Protein AF-0000000084332861 (afdb_homodimer)

Organism: NCBI:txid1302689

InterPro domains:
  IPR009078 Ferritin-like superfamily [SSF47240] (17-154)
  IPR010287 Protein of unknown function DUF892, YciF-like [PF05974] (20-152)
  IPR012347 Ferritin-like [G3DSA:1.20.1260.10] (15-164)

Structure (mmCIF, N/CA/C/O backbone):
data_AF-0000000084332861-model_v1
#
loop_
_entity.id
_entity.type
_entity.pdbx_description
1 polymer 'Uncharacterized protein'
#
loop_
_atom_site.group_PDB
_atom_site.id
_atom_site.type_symbol
_atom_site.label_atom_id
_atom_site.label_alt_id
_atom_site.label_comp_id
_atom_site.label_asym_id
_atom_site.label_entity_id
_atom_site.label_seq_id
_atom_site.pdbx_PDB_ins_code
_atom_site.Cartn_x
_atom_site.Cartn_y
_atom_site.Cartn_z
_atom_site.occupancy
_atom_site.B_iso_or_equiv
_atom_site.auth_seq_id
_atom_site.auth_comp_id
_atom_site.auth_asym_id
_atom_site.auth_atom_id
_atom_site.pdbx_PDB_model_num
ATOM 1 N N . MET A 1 1 ? -7.473 24.641 -13.891 1 29.06 1 MET A N 1
ATOM 2 C CA . MET A 1 1 ? -7.875 24.406 -12.508 1 29.06 1 MET A CA 1
ATOM 3 C C . MET A 1 1 ? -7.207 23.156 -11.953 1 29.06 1 MET A C 1
ATOM 5 O O . MET A 1 1 ? -7.344 22.062 -12.523 1 29.06 1 MET A O 1
ATOM 9 N N . LYS A 1 2 ? -6.043 23.312 -11.43 1 40.47 2 LYS A N 1
ATOM 10 C CA . LYS A 1 2 ? -5.176 22.25 -10.938 1 40.47 2 LYS A CA 1
ATOM 11 C C . LYS A 1 2 ? -5.949 21.281 -10.055 1 40.47 2 LYS A C 1
ATOM 13 O O . LYS A 1 2 ? -6.664 21.688 -9.133 1 40.47 2 LYS A O 1
ATOM 18 N N . ASN A 1 3 ? -6.359 20.234 -10.422 1 38.69 3 ASN A N 1
ATOM 19 C CA . ASN A 1 3 ? -7.133 19.203 -9.719 1 38.69 3 ASN A CA 1
ATOM 20 C C . ASN A 1 3 ? -6.629 19.016 -8.289 1 38.69 3 ASN A C 1
ATOM 22 O O . ASN A 1 3 ? -5.594 18.375 -8.078 1 38.69 3 ASN A O 1
ATOM 26 N N . LYS A 1 4 ? -6.82 20.016 -7.57 1 50.19 4 LYS A N 1
ATOM 27 C CA . LYS A 1 4 ? -6.453 20.016 -6.156 1 50.19 4 LYS A CA 1
ATOM 28 C C . LYS A 1 4 ? -6.953 18.75 -5.465 1 50.19 4 LYS A C 1
ATOM 30 O O . LYS A 1 4 ? -8.125 18.391 -5.582 1 50.19 4 LYS A O 1
ATOM 35 N N . LEU A 1 5 ? -6.039 17.906 -5.059 1 59.53 5 LEU A N 1
ATOM 36 C CA . LEU A 1 5 ? -6.379 16.719 -4.285 1 59.53 5 LEU A CA 1
ATOM 37 C C . LEU A 1 5 ? -7.27 17.094 -3.1 1 59.53 5 LEU A C 1
ATOM 39 O O . LEU A 1 5 ? -7.074 18.125 -2.467 1 59.53 5 LEU A O 1
ATOM 43 N N . TYR A 1 6 ? -8.492 16.531 -3.1 1 56.88 6 TYR A N 1
ATOM 44 C CA . TYR A 1 6 ? -9.391 16.75 -1.979 1 56.88 6 TYR A CA 1
ATOM 45 C C . TYR A 1 6 ? -8.641 16.734 -0.655 1 56.88 6 TYR A C 1
ATOM 47 O O . TYR A 1 6 ? -9 17.453 0.283 1 56.88 6 TYR A O 1
ATOM 55 N N . TYR A 1 7 ? -7.543 16.016 -0.725 1 67.62 7 TYR A N 1
ATOM 56 C CA . TYR A 1 7 ? -6.738 15.961 0.49 1 67.62 7 TYR A CA 1
ATOM 57 C C . TYR A 1 7 ? -6.195 17.344 0.843 1 67.62 7 TYR A C 1
ATOM 59 O O . TYR A 1 7 ? -6.031 17.672 2.02 1 67.62 7 TYR A O 1
ATOM 67 N N . ASP A 1 8 ? -6.145 18.125 -0.198 1 68 8 ASP A N 1
ATOM 68 C CA . ASP A 1 8 ? -5.699 19.5 -0.002 1 68 8 ASP A CA 1
ATOM 69 C C . ASP A 1 8 ? -6.691 20.281 0.859 1 68 8 ASP A C 1
ATOM 71 O O . ASP A 1 8 ? -6.293 20.984 1.783 1 68 8 ASP A O 1
ATOM 75 N N . LYS A 1 9 ? -7.898 20 0.583 1 71.38 9 LYS A N 1
ATOM 76 C CA . LYS A 1 9 ? -8.93 20.734 1.309 1 71.38 9 LYS A CA 1
ATOM 77 C C . LYS A 1 9 ? -8.93 20.359 2.789 1 71.38 9 LYS A C 1
ATOM 79 O O . LYS A 1 9 ? -9.164 21.219 3.646 1 71.38 9 LYS A O 1
ATOM 84 N N . THR A 1 10 ? -8.656 19.109 3.09 1 76.25 10 THR A N 1
ATOM 85 C CA . THR A 1 10 ? -8.672 18.656 4.477 1 76.25 10 THR A CA 1
ATOM 86 C C . THR A 1 10 ? -7.461 19.188 5.234 1 76.25 10 THR A C 1
ATOM 88 O O . THR A 1 10 ? -7.594 19.672 6.359 1 76.25 10 THR A O 1
ATOM 91 N N . ILE A 1 11 ? -6.328 19.078 4.551 1 75.5 11 ILE A N 1
ATOM 92 C CA . ILE A 1 11 ? -5.109 19.547 5.203 1 75.5 11 ILE A CA 1
ATOM 93 C C . ILE A 1 11 ? -5.195 21.047 5.445 1 75.5 11 ILE A C 1
ATOM 95 O O . ILE A 1 11 ? -4.73 21.547 6.477 1 75.5 11 ILE A O 1
ATOM 99 N N . ASN A 1 12 ? -5.902 21.719 4.566 1 74.94 12 ASN A N 1
ATOM 100 C CA . ASN A 1 12 ? -6.035 23.172 4.688 1 74.94 12 ASN A CA 1
ATOM 101 C C . ASN A 1 12 ? -6.891 23.547 5.891 1 74.94 12 ASN A C 1
ATOM 103 O O . ASN A 1 12 ? -6.824 24.688 6.367 1 74.94 12 ASN A O 1
ATOM 107 N N . LYS A 1 13 ? -7.582 22.641 6.367 1 79 13 LYS A N 1
ATOM 108 C CA . LYS A 1 13 ? -8.453 22.906 7.512 1 79 13 LYS A CA 1
ATOM 109 C C . LYS A 1 13 ? -7.676 22.812 8.82 1 79 13 LYS A C 1
ATOM 111 O O . LYS A 1 13 ? -8.172 23.219 9.875 1 79 13 LYS A O 1
ATOM 116 N N . LEU A 1 14 ? -6.477 22.359 8.773 1 83.31 14 LEU A N 1
ATOM 117 C CA . LEU A 1 14 ? -5.668 22.203 9.977 1 83.31 14 LEU A CA 1
ATOM 118 C C . LEU A 1 14 ? -4.812 23.438 10.234 1 83.31 14 LEU A C 1
ATOM 120 O O . LEU A 1 14 ? -4.359 24.094 9.289 1 83.31 14 LEU A O 1
ATOM 124 N N . VAL A 1 15 ? -4.586 23.656 11.531 1 83.56 15 VAL A N 1
ATOM 125 C CA . VAL A 1 15 ? -3.615 24.703 11.867 1 83.56 15 VAL A CA 1
ATOM 126 C C . VAL A 1 15 ? -2.205 24.203 11.547 1 83.56 15 VAL A C 1
ATOM 128 O O . VAL A 1 15 ? -1.942 23 11.57 1 83.56 15 VAL A O 1
ATOM 131 N N . PRO A 1 16 ? -1.305 25.062 11.312 1 86.06 16 PRO A N 1
ATOM 132 C CA . PRO A 1 16 ? 0.046 24.703 10.883 1 86.06 16 PRO A CA 1
ATOM 133 C C . PRO A 1 16 ? 0.742 23.75 11.852 1 86.06 16 PRO A C 1
ATOM 135 O O . PRO A 1 16 ? 1.468 22.844 11.43 1 86.06 16 PRO A O 1
ATOM 138 N N . GLU A 1 17 ? 0.46 23.922 13.141 1 90.81 17 GLU A N 1
ATOM 139 C CA . GLU A 1 17 ? 1.1 23.062 14.133 1 90.81 17 GLU A CA 1
ATOM 140 C C . GLU A 1 17 ? 0.631 21.625 14 1 90.81 17 GLU A C 1
ATOM 142 O O . GLU A 1 17 ? 1.42 20.688 14.172 1 90.81 17 GLU A O 1
ATOM 147 N N . LYS A 1 18 ? -0.579 21.438 13.719 1 91.62 18 LYS A N 1
ATOM 148 C CA . LYS A 1 18 ? -1.126 20.094 13.539 1 91.62 18 LYS A CA 1
ATOM 149 C C . LYS A 1 18 ? -0.672 19.5 12.211 1 91.62 18 LYS A C 1
ATOM 151 O O . LYS A 1 18 ? -0.425 18.297 12.125 1 91.62 18 LYS A O 1
ATOM 156 N N . VAL A 1 19 ? -0.576 20.344 11.203 1 93.12 19 VAL A N 1
ATOM 157 C CA . VAL A 1 19 ? -0.048 19.875 9.93 1 93.12 19 VAL A CA 1
ATOM 158 C C . VAL A 1 19 ? 1.388 19.391 10.109 1 93.12 19 VAL A C 1
ATOM 160 O O . VAL A 1 19 ? 1.763 18.328 9.586 1 93.12 19 VAL A O 1
ATOM 163 N N . ARG A 1 20 ? 2.154 20.141 10.828 1 95.06 20 ARG A N 1
ATOM 164 C CA . ARG A 1 20 ? 3.535 19.75 11.086 1 95.06 20 ARG A CA 1
ATOM 165 C C . ARG A 1 20 ? 3.598 18.406 11.82 1 95.06 20 ARG A C 1
ATOM 167 O O . ARG A 1 20 ? 4.426 17.547 11.492 1 95.06 20 ARG A O 1
ATOM 174 N N . THR A 1 21 ? 2.746 18.25 12.852 1 94.75 21 THR A N 1
ATOM 175 C CA . THR A 1 21 ? 2.715 16.984 13.602 1 94.75 21 THR A CA 1
ATOM 176 C C . THR A 1 21 ? 2.377 15.82 12.68 1 94.75 21 THR A C 1
ATOM 178 O O . THR A 1 21 ? 3.051 14.789 12.703 1 94.75 21 THR A O 1
ATOM 181 N N . PHE A 1 22 ? 1.332 15.977 11.883 1 94.5 22 PHE A N 1
ATOM 182 C CA . PHE A 1 22 ? 0.966 14.961 10.891 1 94.5 22 PHE A CA 1
ATOM 183 C C . PHE A 1 22 ? 2.146 14.641 9.984 1 94.5 22 PHE A C 1
ATOM 185 O O . PHE A 1 22 ? 2.469 13.469 9.773 1 94.5 22 PHE A O 1
ATOM 192 N N . PHE A 1 23 ? 2.727 15.727 9.5 1 96.5 23 PHE A N 1
ATOM 193 C CA . PHE A 1 23 ? 3.83 15.625 8.547 1 96.5 23 PHE A CA 1
ATOM 194 C C . PHE A 1 23 ? 4.992 14.844 9.156 1 96.5 23 PHE A C 1
ATOM 196 O O . PHE A 1 23 ? 5.473 13.875 8.562 1 96.5 23 PHE A O 1
ATOM 203 N N . VAL A 1 24 ? 5.398 15.156 10.312 1 96.56 24 VAL A N 1
ATOM 204 C CA . VAL A 1 24 ? 6.586 14.578 10.93 1 96.56 24 VAL A CA 1
ATOM 205 C C . VAL A 1 24 ? 6.32 13.117 11.289 1 96.56 24 VAL A C 1
ATOM 207 O O . VAL A 1 24 ? 7.191 12.266 11.109 1 96.56 24 VAL A O 1
ATOM 210 N N . VAL A 1 25 ? 5.148 12.75 11.758 1 95.19 25 VAL A N 1
ATOM 211 C CA . VAL A 1 25 ? 4.809 11.383 12.125 1 95.19 25 VAL A CA 1
ATOM 212 C C . VAL A 1 25 ? 4.918 10.484 10.891 1 95.19 25 VAL A C 1
ATOM 214 O O . VAL A 1 25 ? 5.566 9.438 10.938 1 95.19 25 VAL A O 1
ATOM 217 N N . HIS A 1 26 ? 4.344 10.906 9.781 1 95.56 26 HIS A N 1
ATOM 218 C CA . HIS A 1 26 ? 4.305 10.047 8.602 1 95.56 26 HIS A CA 1
ATOM 219 C C . HIS A 1 26 ? 5.625 10.094 7.844 1 95.56 26 HIS A C 1
ATOM 221 O O . HIS A 1 26 ? 6.02 9.109 7.211 1 95.56 26 HIS A O 1
ATOM 227 N N . LEU A 1 27 ? 6.348 11.234 7.949 1 97.38 27 LEU A N 1
ATOM 228 C CA . LEU A 1 27 ? 7.723 11.273 7.461 1 97.38 27 LEU A CA 1
ATOM 229 C C . LEU A 1 27 ? 8.586 10.242 8.172 1 97.38 27 LEU A C 1
ATOM 231 O O . LEU A 1 27 ? 9.391 9.555 7.539 1 97.38 27 LEU A O 1
ATOM 235 N N . ASN A 1 28 ? 8.383 10.156 9.461 1 97.19 28 ASN A N 1
ATOM 236 C CA . ASN A 1 28 ? 9.117 9.172 10.25 1 97.19 28 ASN A CA 1
ATOM 237 C C . ASN A 1 28 ? 8.781 7.746 9.836 1 97.19 28 ASN A C 1
ATOM 239 O O . ASN A 1 28 ? 9.656 6.883 9.789 1 97.19 28 ASN A O 1
ATOM 243 N N . HIS A 1 29 ? 7.527 7.477 9.578 1 96.44 29 HIS A N 1
ATOM 244 C CA . HIS A 1 29 ? 7.117 6.152 9.125 1 96.44 29 HIS A CA 1
ATOM 245 C C . HIS A 1 29 ? 7.84 5.758 7.844 1 96.44 29 HIS A C 1
ATOM 247 O O . HIS A 1 29 ? 8.383 4.652 7.742 1 96.44 29 HIS A O 1
ATOM 253 N N . ILE A 1 30 ? 7.84 6.617 6.875 1 97.69 30 ILE A N 1
ATOM 254 C CA . ILE A 1 30 ? 8.453 6.285 5.594 1 97.69 30 ILE A CA 1
ATOM 255 C C . ILE A 1 30 ? 9.969 6.184 5.754 1 97.69 30 ILE A C 1
ATOM 257 O O . ILE A 1 30 ? 10.602 5.297 5.176 1 97.69 30 ILE A O 1
ATOM 261 N N . TYR A 1 31 ? 10.57 7.059 6.543 1 97.94 31 TYR A N 1
ATOM 262 C CA . TYR A 1 31 ? 12.008 7.016 6.781 1 97.94 31 TYR A CA 1
ATOM 263 C C . TYR A 1 31 ? 12.43 5.684 7.391 1 97.94 31 TYR A C 1
ATOM 265 O O . TYR A 1 31 ? 13.367 5.039 6.91 1 97.94 31 TYR A O 1
ATOM 273 N N . THR A 1 32 ? 11.766 5.27 8.43 1 97.69 32 THR A N 1
ATOM 274 C CA . THR A 1 32 ? 12.078 4.02 9.117 1 97.69 32 THR A CA 1
ATOM 275 C C . THR A 1 32 ? 11.953 2.832 8.164 1 97.69 32 THR A C 1
ATOM 277 O O . THR A 1 32 ? 12.844 1.98 8.109 1 97.69 32 THR A O 1
ATOM 280 N N . ALA A 1 33 ? 10.875 2.773 7.453 1 97.75 33 ALA A N 1
ATOM 281 C CA . ALA A 1 33 ? 10.641 1.663 6.535 1 97.75 33 ALA A CA 1
ATOM 282 C C . ALA A 1 33 ? 11.711 1.607 5.453 1 97.75 33 ALA A C 1
ATOM 284 O O . ALA A 1 33 ? 12.234 0.536 5.145 1 97.75 33 ALA A O 1
ATOM 285 N N . LYS A 1 34 ? 12.07 2.791 4.867 1 97.81 34 LYS A N 1
ATOM 286 C CA . LYS A 1 34 ? 13.055 2.832 3.789 1 97.81 34 LYS A CA 1
ATOM 287 C C . LYS A 1 34 ? 14.445 2.475 4.305 1 97.81 34 LYS A C 1
ATOM 289 O O . LYS A 1 34 ? 15.227 1.843 3.596 1 97.81 34 LYS A O 1
ATOM 294 N N . SER A 1 35 ? 14.727 2.898 5.523 1 97.69 35 SER A N 1
ATOM 295 C CA . SER A 1 35 ? 16 2.525 6.121 1 97.69 35 SER A CA 1
ATOM 296 C C . SER A 1 35 ? 16.125 1.014 6.281 1 97.69 35 SER A C 1
ATOM 298 O O . SER A 1 35 ? 17.156 0.424 5.953 1 97.69 35 SER A O 1
ATOM 300 N N . HIS A 1 36 ? 15.078 0.398 6.766 1 96.75 36 HIS A N 1
ATOM 301 C CA . HIS A 1 36 ? 15.047 -1.053 6.906 1 96.75 36 HIS A CA 1
ATOM 302 C C . HIS A 1 36 ? 15.109 -1.739 5.547 1 96.75 36 HIS A C 1
ATOM 304 O O . HIS A 1 36 ? 15.805 -2.744 5.383 1 96.75 36 HIS A O 1
ATOM 310 N N . PHE A 1 37 ? 14.43 -1.201 4.605 1 97.94 37 PHE A N 1
ATOM 311 C CA . PHE A 1 37 ? 14.328 -1.762 3.266 1 97.94 37 PHE A CA 1
ATOM 312 C C . PHE A 1 37 ? 15.68 -1.784 2.576 1 97.94 37 PHE A C 1
ATOM 314 O O . PHE A 1 37 ? 16.125 -2.832 2.105 1 97.94 37 PHE A O 1
ATOM 321 N N . VAL A 1 38 ? 16.344 -0.642 2.523 1 97.38 38 VAL A N 1
ATOM 322 C CA . VAL A 1 38 ? 17.609 -0.534 1.787 1 97.38 38 VAL A CA 1
ATOM 323 C C . VAL A 1 38 ? 18.656 -1.457 2.408 1 97.38 38 VAL A C 1
ATOM 325 O O . VAL A 1 38 ? 19.484 -2.031 1.7 1 97.38 38 VAL A O 1
ATOM 328 N N . GLU A 1 39 ? 18.641 -1.647 3.703 1 96.62 39 GLU A N 1
ATOM 329 C CA . GLU A 1 39 ? 19.594 -2.512 4.387 1 96.62 39 GLU A CA 1
ATOM 330 C C . GLU A 1 39 ? 19.422 -3.967 3.965 1 96.62 39 GLU A C 1
ATOM 332 O O . GLU A 1 39 ? 20.391 -4.734 3.955 1 96.62 39 GLU A O 1
ATOM 337 N N . ARG A 1 40 ? 18.297 -4.359 3.553 1 95.75 40 ARG A N 1
ATOM 338 C CA . ARG A 1 40 ? 18 -5.773 3.324 1 95.75 40 ARG A CA 1
ATOM 339 C C . ARG A 1 40 ? 17.859 -6.066 1.835 1 95.75 40 ARG A C 1
ATOM 341 O O . ARG A 1 40 ? 17.781 -7.23 1.431 1 95.75 40 ARG A O 1
ATOM 348 N N . LEU A 1 41 ? 17.844 -5.027 0.953 1 95.88 41 LEU A N 1
ATOM 349 C CA . LEU A 1 41 ? 17.703 -5.184 -0.49 1 95.88 41 LEU A CA 1
ATOM 350 C C . LEU A 1 41 ? 18.734 -6.168 -1.029 1 95.88 41 LEU A C 1
ATOM 352 O O . LEU A 1 41 ? 18.422 -6.984 -1.9 1 95.88 41 LEU A O 1
ATOM 356 N N . PRO A 1 42 ? 20 -6.234 -0.453 1 95 42 PRO A N 1
ATOM 357 C CA . PRO A 1 42 ? 20.984 -7.199 -0.969 1 95 42 PRO A CA 1
ATOM 358 C C . PRO A 1 42 ? 20.516 -8.641 -0.814 1 95 42 PRO A C 1
ATOM 360 O O . PRO A 1 42 ? 20.875 -9.5 -1.624 1 95 42 PRO A O 1
ATOM 363 N N . GLU A 1 43 ? 19.672 -8.953 0.211 1 94.44 43 GLU A N 1
ATOM 364 C CA . GLU A 1 43 ? 19.125 -10.297 0.395 1 94.44 43 GLU A CA 1
ATOM 365 C C . GLU A 1 43 ? 18.297 -10.734 -0.811 1 94.44 43 GLU A C 1
ATOM 367 O O . GLU A 1 43 ? 18.297 -11.906 -1.177 1 94.44 43 GLU A O 1
ATOM 372 N N . ILE A 1 44 ? 17.578 -9.773 -1.4 1 89.88 44 ILE A N 1
ATOM 373 C CA . ILE A 1 44 ? 16.781 -10.07 -2.586 1 89.88 44 ILE A CA 1
ATOM 374 C C . ILE A 1 44 ? 17.703 -10.367 -3.766 1 89.88 44 ILE A C 1
ATOM 376 O O . ILE A 1 44 ? 17.453 -11.297 -4.539 1 89.88 44 ILE A O 1
ATOM 380 N N . GLY A 1 45 ? 18.75 -9.539 -3.867 1 87.31 45 GLY A N 1
ATOM 381 C CA . GLY A 1 45 ? 19.719 -9.773 -4.922 1 87.31 45 GLY A CA 1
ATOM 382 C C . GLY A 1 45 ? 20.375 -11.141 -4.828 1 87.31 45 GLY A C 1
ATOM 383 O O . GLY A 1 45 ? 20.641 -11.781 -5.848 1 87.31 45 GLY A O 1
ATOM 384 N N . LEU A 1 46 ? 20.516 -11.68 -3.68 1 90.75 46 LEU A N 1
ATOM 385 C CA . LEU A 1 46 ? 21.203 -12.945 -3.439 1 90.75 46 LEU A CA 1
ATOM 386 C C . LEU A 1 46 ? 20.25 -14.117 -3.625 1 90.75 46 LEU A C 1
ATOM 388 O O . LEU A 1 46 ? 20.641 -15.172 -4.129 1 90.75 46 LEU A O 1
ATOM 392 N N . GLN A 1 47 ? 19.016 -13.883 -3.281 1 88.56 47 GLN A N 1
ATOM 393 C CA . GLN A 1 47 ? 18.078 -14.992 -3.225 1 88.56 47 GLN A CA 1
ATOM 394 C C . GLN A 1 47 ? 17.234 -15.062 -4.496 1 88.56 47 GLN A C 1
ATOM 396 O O . GLN A 1 47 ? 16.562 -16.062 -4.738 1 88.56 47 GLN A O 1
ATOM 401 N N . GLY A 1 48 ? 17.234 -13.977 -5.242 1 88.69 48 GLY A N 1
ATOM 402 C CA . GLY A 1 48 ? 16.438 -13.953 -6.461 1 88.69 48 GLY A CA 1
ATOM 403 C C . GLY A 1 48 ? 16.75 -15.102 -7.402 1 88.69 48 GLY A C 1
ATOM 404 O O . GLY A 1 48 ? 17.922 -15.484 -7.547 1 88.69 48 GLY A O 1
ATOM 405 N N . TYR A 1 49 ? 15.742 -15.609 -7.949 1 89.06 49 TYR A N 1
ATOM 406 C CA . TYR A 1 49 ? 15.852 -16.703 -8.891 1 89.06 49 TYR A CA 1
ATOM 407 C C . TYR A 1 49 ? 15.922 -16.188 -10.328 1 89.06 49 TYR A C 1
ATOM 409 O O . TYR A 1 49 ? 16.812 -16.578 -11.094 1 89.06 49 TYR A O 1
ATOM 417 N N . PHE A 1 50 ? 14.977 -15.297 -10.734 1 85.5 50 PHE A N 1
ATOM 418 C CA . PHE A 1 50 ? 14.938 -14.734 -12.078 1 85.5 50 PHE A CA 1
ATOM 419 C C . PHE A 1 50 ? 15.906 -13.562 -12.195 1 85.5 50 PHE A C 1
ATOM 421 O O . PHE A 1 50 ? 16.031 -12.758 -11.273 1 85.5 50 PHE A O 1
ATOM 428 N N . GLU A 1 51 ? 16.547 -13.422 -13.359 1 85 51 GLU A N 1
ATOM 429 C CA . GLU A 1 51 ? 17.453 -12.312 -13.617 1 85 51 GLU A CA 1
ATOM 430 C C . GLU A 1 51 ? 16.734 -10.977 -13.586 1 85 51 GLU A C 1
ATOM 432 O O . GLU A 1 51 ? 17.297 -9.961 -13.172 1 85 51 GLU A O 1
ATOM 437 N N . ASP A 1 52 ? 15.516 -10.953 -13.875 1 82.62 52 ASP A N 1
ATOM 438 C CA . ASP A 1 52 ? 14.758 -9.703 -13.969 1 82.62 52 ASP A CA 1
ATOM 439 C C . ASP A 1 52 ? 14.312 -9.227 -12.586 1 82.62 52 ASP A C 1
ATOM 441 O O . ASP A 1 52 ? 13.781 -8.125 -12.445 1 82.62 52 ASP A O 1
ATOM 445 N N . LEU A 1 53 ? 14.547 -10.016 -11.602 1 85.94 53 LEU A N 1
ATOM 446 C CA . LEU A 1 53 ? 14.375 -9.555 -10.227 1 85.94 53 LEU A CA 1
ATOM 447 C C . LEU A 1 53 ? 15.711 -9.109 -9.641 1 85.94 53 LEU A C 1
ATOM 449 O O . LEU A 1 53 ? 15.773 -8.117 -8.914 1 85.94 53 LEU A O 1
ATOM 453 N N . LYS A 1 54 ? 16.781 -9.789 -10.062 1 85.12 54 LYS A N 1
ATOM 454 C CA . LYS A 1 54 ? 18.094 -9.516 -9.5 1 85.12 54 LYS A CA 1
ATOM 455 C C . LYS A 1 54 ? 18.672 -8.227 -10.062 1 85.12 54 LYS A C 1
ATOM 457 O O . LYS A 1 54 ? 19.281 -7.434 -9.328 1 85.12 54 LYS A O 1
ATOM 462 N N . LYS A 1 55 ? 18.453 -7.961 -11.227 1 82.38 55 LYS A N 1
ATOM 463 C CA . LYS A 1 55 ? 19.141 -6.883 -11.938 1 82.38 55 LYS A CA 1
ATOM 464 C C . LYS A 1 55 ? 18.688 -5.52 -11.422 1 82.38 55 LYS A C 1
ATOM 466 O O . LYS A 1 55 ? 19.516 -4.625 -11.211 1 82.38 55 LYS A O 1
ATOM 471 N N . PRO A 1 56 ? 17.422 -5.441 -11.141 1 84.38 56 PRO A N 1
ATOM 472 C CA . PRO A 1 56 ? 17 -4.09 -10.75 1 84.38 56 PRO A CA 1
ATOM 473 C C . PRO A 1 56 ? 17.359 -3.748 -9.312 1 84.38 56 PRO A C 1
ATOM 475 O O . PRO A 1 56 ? 17.203 -2.598 -8.891 1 84.38 56 PRO A O 1
ATOM 478 N N . ILE A 1 57 ? 17.938 -4.672 -8.547 1 89.31 57 ILE A N 1
ATOM 479 C CA . ILE A 1 57 ? 18.125 -4.484 -7.109 1 89.31 57 ILE A CA 1
ATOM 480 C C . ILE A 1 57 ? 19.188 -3.408 -6.863 1 89.31 57 ILE A C 1
ATOM 482 O O . ILE A 1 57 ? 19.078 -2.621 -5.922 1 89.31 57 ILE A O 1
ATOM 486 N N . GLU A 1 58 ? 20.188 -3.459 -7.723 1 89.12 58 GLU A N 1
ATOM 487 C CA . GLU A 1 58 ? 21.219 -2.443 -7.566 1 89.12 58 GLU A CA 1
ATOM 488 C C . GLU A 1 58 ? 20.656 -1.041 -7.762 1 89.12 58 GLU A C 1
ATOM 490 O O . GLU A 1 58 ? 20.875 -0.153 -6.938 1 89.12 58 GLU A O 1
ATOM 495 N N . LYS A 1 59 ? 19.906 -0.854 -8.828 1 91.5 59 LYS A N 1
ATOM 496 C CA . LYS A 1 59 ? 19.312 0.451 -9.102 1 91.5 59 LYS A CA 1
ATOM 497 C C . LYS A 1 59 ? 18.312 0.835 -8.016 1 91.5 59 LYS A C 1
ATOM 499 O O . LYS A 1 59 ? 18.25 1.994 -7.602 1 91.5 59 LYS A O 1
ATOM 504 N N . LEU A 1 60 ? 17.547 -0.119 -7.59 1 93.88 60 LEU A N 1
ATOM 505 C CA . LEU A 1 60 ? 16.594 0.132 -6.512 1 93.88 60 LEU A CA 1
ATOM 506 C C . LEU A 1 60 ? 17.312 0.56 -5.238 1 93.88 60 LEU A C 1
ATOM 508 O O . LEU A 1 60 ? 16.875 1.479 -4.547 1 93.88 60 LEU A O 1
ATOM 512 N N . THR A 1 61 ? 18.438 -0.089 -4.992 1 95.25 61 THR A N 1
ATOM 513 C CA . THR A 1 61 ? 19.234 0.261 -3.822 1 95.25 61 THR A CA 1
ATOM 514 C C . THR A 1 61 ? 19.734 1.698 -3.92 1 95.25 61 THR A C 1
ATOM 516 O O . THR A 1 61 ? 19.656 2.455 -2.949 1 95.25 61 THR A O 1
ATOM 519 N N . GLU A 1 62 ? 20.188 2.059 -5.027 1 96.12 62 GLU A N 1
ATOM 520 C CA . GLU A 1 62 ? 20.656 3.422 -5.258 1 96.12 62 GLU A CA 1
ATOM 521 C C . GLU A 1 62 ? 19.531 4.434 -5.094 1 96.12 62 GLU A C 1
ATOM 523 O O . GLU A 1 62 ? 19.688 5.453 -4.426 1 96.12 62 GLU A O 1
ATOM 528 N N . ASP A 1 63 ? 18.375 4.129 -5.715 1 97.12 63 ASP A N 1
ATOM 529 C CA . ASP A 1 63 ? 17.234 5.031 -5.648 1 97.12 63 ASP A CA 1
ATOM 530 C C . ASP A 1 63 ? 16.781 5.234 -4.207 1 97.12 63 ASP A C 1
ATOM 532 O O . ASP A 1 63 ? 16.562 6.371 -3.773 1 97.12 63 ASP A O 1
ATOM 536 N N . VAL A 1 64 ? 16.656 4.16 -3.453 1 97.31 64 VAL A N 1
ATOM 537 C CA . VAL A 1 64 ? 16.156 4.242 -2.082 1 97.31 64 VAL A CA 1
ATOM 538 C C . VAL A 1 64 ? 17.172 4.98 -1.211 1 97.31 64 VAL A C 1
ATOM 540 O O . VAL A 1 64 ? 16.797 5.754 -0.329 1 97.31 64 VAL A O 1
ATOM 543 N N . THR A 1 65 ? 18.453 4.793 -1.499 1 97.81 65 THR A N 1
ATOM 544 C CA . THR A 1 65 ? 19.5 5.5 -0.764 1 97.81 65 THR A CA 1
ATOM 545 C C . THR A 1 65 ? 19.406 7.004 -1.005 1 97.81 65 THR A C 1
ATOM 547 O O . THR A 1 65 ? 19.516 7.797 -0.069 1 97.81 65 THR A O 1
ATOM 550 N N . LEU A 1 66 ? 19.141 7.375 -2.217 1 98.06 66 LEU A N 1
ATOM 551 C CA . LEU A 1 66 ? 19 8.781 -2.553 1 98.06 66 LEU A CA 1
ATOM 552 C C . LEU A 1 66 ? 17.734 9.367 -1.906 1 98.06 66 LEU A C 1
ATOM 554 O O . LEU A 1 66 ? 17.766 10.484 -1.396 1 98.06 66 LEU A O 1
ATOM 558 N N . GLN A 1 67 ? 16.641 8.617 -1.916 1 98.5 67 GLN A N 1
ATOM 559 C CA . GLN A 1 67 ? 15.414 9.055 -1.268 1 98.5 67 GLN A CA 1
ATOM 560 C C . GLN A 1 67 ? 15.617 9.25 0.232 1 98.5 67 GLN A C 1
ATOM 562 O O . GLN A 1 67 ? 15.094 10.195 0.82 1 98.5 67 GLN A O 1
ATOM 567 N N . LEU A 1 68 ? 16.406 8.383 0.814 1 98.25 68 LEU A N 1
ATOM 568 C CA . LEU A 1 68 ? 16.719 8.5 2.234 1 98.25 68 LEU A CA 1
ATOM 569 C C . LEU A 1 68 ? 17.531 9.758 2.51 1 98.25 68 LEU A C 1
ATOM 571 O O . LEU A 1 68 ? 17.312 10.445 3.504 1 98.25 68 LEU A O 1
ATOM 575 N N . SER A 1 69 ? 18.516 10.008 1.713 1 98.38 69 SER A N 1
ATOM 576 C CA . SER A 1 69 ? 19.297 11.234 1.855 1 98.38 69 SER A CA 1
ATOM 577 C C . SER A 1 69 ? 18.406 12.469 1.773 1 98.38 69 SER A C 1
ATOM 579 O O . SER A 1 69 ? 18.594 13.422 2.533 1 98.38 69 SER A O 1
ATOM 581 N N . SER A 1 70 ? 17.453 12.398 0.82 1 98.56 70 SER A N 1
ATOM 582 C CA . SER A 1 70 ? 16.469 13.461 0.688 1 98.56 70 SER A CA 1
ATOM 583 C C . SER A 1 70 ? 15.641 13.617 1.962 1 98.56 70 SER A C 1
ATOM 585 O O . SER A 1 70 ? 15.406 14.734 2.426 1 98.56 70 SER A O 1
ATOM 587 N N . LEU A 1 71 ? 15.211 12.531 2.564 1 98.62 71 LEU A N 1
ATOM 588 C CA . LEU A 1 71 ? 14.43 12.57 3.793 1 98.62 71 LEU A CA 1
ATOM 589 C C . LEU A 1 71 ? 15.25 13.133 4.945 1 98.62 71 LEU A C 1
ATOM 591 O O . LEU A 1 71 ? 14.734 13.891 5.773 1 98.62 71 LEU A O 1
ATOM 595 N N . ASN A 1 72 ? 16.531 12.789 4.965 1 98.5 72 ASN A N 1
ATOM 596 C CA . ASN A 1 72 ? 17.406 13.359 5.973 1 98.5 72 ASN A CA 1
ATOM 597 C C . ASN A 1 72 ? 17.5 14.883 5.844 1 98.5 72 ASN A C 1
ATOM 599 O O . ASN A 1 72 ? 17.484 15.594 6.848 1 98.5 72 ASN A O 1
ATOM 603 N N . ALA A 1 73 ? 17.609 15.367 4.672 1 98.69 73 ALA A N 1
ATOM 604 C CA . ALA A 1 73 ? 17.641 16.812 4.434 1 98.69 73 ALA A CA 1
ATOM 605 C C . ALA A 1 73 ? 16.344 17.469 4.898 1 98.69 73 ALA A C 1
ATOM 607 O O . ALA A 1 73 ? 16.359 18.578 5.449 1 98.69 73 ALA A O 1
ATOM 608 N N . ILE A 1 74 ? 15.211 16.797 4.73 1 98.69 74 ILE A N 1
ATOM 609 C CA . ILE A 1 74 ? 13.914 17.328 5.145 1 98.69 74 ILE A CA 1
ATOM 610 C C . ILE A 1 74 ? 13.859 17.438 6.664 1 98.69 74 ILE A C 1
ATOM 612 O O . ILE A 1 74 ? 13.43 18.453 7.211 1 98.69 74 ILE A O 1
ATOM 616 N N . PHE A 1 75 ? 14.336 16.391 7.312 1 98.56 75 PHE A N 1
ATOM 617 C CA . PHE A 1 75 ? 14.375 16.438 8.773 1 98.56 75 PHE A CA 1
ATOM 618 C C . PHE A 1 75 ? 15.242 17.594 9.25 1 98.56 75 PHE A C 1
ATOM 620 O O . PHE A 1 75 ? 14.883 18.281 10.211 1 98.56 75 PHE A O 1
ATOM 627 N N . LYS A 1 76 ? 16.344 17.875 8.633 1 98.25 76 LYS A N 1
ATOM 628 C CA . LYS A 1 76 ? 17.203 19 8.992 1 98.25 76 LYS A CA 1
ATOM 629 C C . LYS A 1 76 ? 16.484 20.328 8.805 1 98.25 76 LYS A C 1
ATOM 631 O O . LYS A 1 76 ? 16.547 21.203 9.68 1 98.25 76 LYS A O 1
ATOM 636 N N . LEU A 1 77 ? 15.773 20.453 7.691 1 97.69 77 LEU A N 1
ATOM 637 C CA . LEU A 1 77 ? 15.031 21.672 7.406 1 97.69 77 LEU A CA 1
ATOM 638 C C . LEU A 1 77 ? 13.938 21.906 8.445 1 97.69 77 LEU A C 1
ATOM 640 O O . LEU A 1 77 ? 13.586 23.047 8.727 1 97.69 77 LEU A O 1
ATOM 644 N N . LEU A 1 78 ? 13.453 20.844 9.047 1 97 78 LEU A N 1
ATOM 645 C CA . LEU A 1 78 ? 12.406 20.906 10.055 1 97 78 LEU A CA 1
ATOM 646 C C . LEU A 1 78 ? 13.008 21.078 11.453 1 97 78 LEU A C 1
ATOM 648 O O . LEU A 1 78 ? 12.273 21.234 12.43 1 97 78 LEU A O 1
ATOM 652 N N . ASP A 1 79 ? 14.266 21.062 11.508 1 96.75 79 ASP A N 1
ATOM 653 C CA . ASP A 1 79 ? 14.945 21.047 12.797 1 96.75 79 ASP A CA 1
ATOM 654 C C . ASP A 1 79 ? 14.445 19.891 13.672 1 96.75 79 ASP A C 1
ATOM 656 O O . ASP A 1 79 ? 14.055 20.109 14.82 1 96.75 79 ASP A O 1
ATOM 660 N N . ALA A 1 80 ? 14.297 18.75 13.07 1 96.81 80 ALA A N 1
ATOM 661 C CA . ALA A 1 80 ? 13.875 17.5 13.719 1 96.81 80 ALA A CA 1
ATOM 662 C C . ALA A 1 80 ? 14.812 16.359 13.367 1 96.81 80 ALA A C 1
ATOM 664 O O . ALA A 1 80 ? 15.602 16.453 12.43 1 96.81 80 ALA A O 1
ATOM 665 N N . GLU A 1 81 ? 14.797 15.328 14.18 1 97.12 81 GLU A N 1
ATOM 666 C CA . GLU A 1 81 ? 15.547 14.102 13.938 1 97.12 81 GLU A CA 1
ATOM 667 C C . GLU A 1 81 ? 14.617 12.914 13.734 1 97.12 81 GLU A C 1
ATOM 669 O O . GLU A 1 81 ? 13.578 12.812 14.391 1 97.12 81 GLU A O 1
ATOM 674 N N . PRO A 1 82 ? 15.023 12.086 12.75 1 96.25 82 PRO A N 1
ATOM 675 C CA . PRO A 1 82 ? 14.203 10.883 12.586 1 96.25 82 PRO A CA 1
ATOM 676 C C . PRO A 1 82 ? 14.148 10.031 13.852 1 96.25 82 PRO A C 1
ATOM 678 O O . PRO A 1 82 ? 15.141 9.93 14.578 1 96.25 82 PRO A O 1
ATOM 681 N N . THR A 1 83 ? 12.992 9.484 14.125 1 94.12 83 THR A N 1
ATOM 682 C CA . THR A 1 83 ? 12.82 8.531 15.211 1 94.12 83 THR A CA 1
ATOM 683 C C . THR A 1 83 ? 12.422 7.156 14.672 1 94.12 83 THR A C 1
ATOM 685 O O . THR A 1 83 ? 11.594 7.062 13.766 1 94.12 83 THR A O 1
ATOM 688 N N . VAL A 1 84 ? 13.07 6.156 15.18 1 86.56 84 VAL A N 1
ATOM 689 C CA . VAL A 1 84 ? 12.734 4.801 14.758 1 86.56 84 VAL A C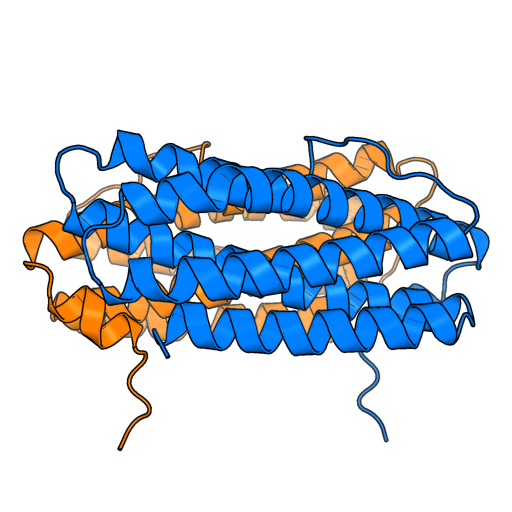A 1
ATOM 690 C C . VAL A 1 84 ? 11.328 4.441 15.227 1 86.56 84 VAL A C 1
ATOM 692 O O . VAL A 1 84 ? 11 4.594 16.406 1 86.56 84 VAL A O 1
ATOM 695 N N . ASN A 1 85 ? 10.523 4.082 14.25 1 85.06 85 ASN A N 1
ATOM 696 C CA . ASN A 1 85 ? 9.156 3.648 14.5 1 85.06 85 ASN A CA 1
ATOM 697 C C . ASN A 1 85 ? 8.797 2.42 13.672 1 85.06 85 ASN A C 1
ATOM 699 O O . ASN A 1 85 ? 8.469 2.537 12.492 1 85.06 85 ASN A O 1
ATOM 703 N N . ASN A 1 86 ? 8.688 1.286 14.445 1 82.88 86 ASN A N 1
ATOM 704 C CA . ASN A 1 86 ? 8.484 0.024 13.742 1 82.88 86 ASN A CA 1
ATOM 705 C C . ASN A 1 86 ? 7.004 -0.334 13.648 1 82.88 86 ASN A C 1
ATOM 707 O O . ASN A 1 86 ? 6.656 -1.474 13.328 1 82.88 86 ASN A O 1
ATOM 711 N N . SER A 1 87 ? 6.234 0.567 13.867 1 81.19 87 SER A N 1
ATOM 712 C CA . SER A 1 87 ? 4.805 0.267 13.867 1 81.19 87 SER A CA 1
ATOM 713 C C . SER A 1 87 ? 4.133 0.783 12.602 1 81.19 87 SER A C 1
ATOM 715 O O . SER A 1 87 ? 2.91 0.706 12.469 1 81.19 87 SER A O 1
ATOM 717 N N . GLY A 1 88 ? 4.801 1.229 11.656 1 88.25 88 GLY A N 1
ATOM 718 C CA . GLY A 1 88 ? 4.176 1.814 10.484 1 88.25 88 GLY A CA 1
ATOM 719 C C . GLY A 1 88 ? 3.799 0.786 9.43 1 88.25 88 GLY A C 1
ATOM 720 O O . GLY A 1 88 ? 4.316 -0.333 9.438 1 88.25 88 GLY A O 1
ATOM 721 N N . SER A 1 89 ? 2.902 1.191 8.508 1 94.88 89 SER A N 1
ATOM 722 C CA . SER A 1 89 ? 2.352 0.296 7.496 1 94.88 89 SER A CA 1
ATOM 723 C C . SER A 1 89 ? 3.416 -0.118 6.488 1 94.88 89 SER A C 1
ATOM 725 O O . SER A 1 89 ? 3.5 -1.288 6.109 1 94.88 89 SER A O 1
ATOM 727 N N . LEU A 1 90 ? 4.191 0.856 6.094 1 96.31 90 LEU A N 1
ATOM 728 C CA . LEU A 1 90 ? 5.176 0.559 5.059 1 96.31 90 LEU A CA 1
ATOM 729 C C . LEU A 1 90 ? 6.211 -0.438 5.562 1 96.31 90 LEU A C 1
ATOM 731 O O . LEU A 1 90 ? 6.625 -1.338 4.828 1 96.31 90 LEU A O 1
ATOM 735 N N . ILE A 1 91 ? 6.68 -0.304 6.828 1 96.38 91 ILE A N 1
ATOM 736 C CA . ILE A 1 91 ? 7.656 -1.249 7.355 1 96.38 91 ILE A CA 1
ATOM 737 C C . ILE A 1 91 ? 7.035 -2.643 7.438 1 96.38 91 ILE A C 1
ATOM 739 O O . ILE A 1 91 ? 7.723 -3.646 7.234 1 96.38 91 ILE A O 1
ATOM 743 N N . CYS A 1 92 ? 5.734 -2.744 7.672 1 95.5 92 CYS A N 1
ATOM 744 C CA . CYS A 1 92 ? 5.043 -4.031 7.668 1 95.5 92 CYS A CA 1
ATOM 745 C C . CYS A 1 92 ? 5.121 -4.688 6.293 1 95.5 92 CYS A C 1
ATOM 747 O O . CYS A 1 92 ? 5.379 -5.887 6.188 1 95.5 92 CYS A O 1
ATOM 749 N N . VAL A 1 93 ? 4.898 -3.912 5.223 1 96.5 93 VAL A N 1
ATOM 750 C CA . VAL A 1 93 ? 4.984 -4.453 3.871 1 96.5 93 VAL A CA 1
ATOM 751 C C . VAL A 1 93 ? 6.414 -4.898 3.584 1 96.5 93 VAL A C 1
ATOM 753 O O . VAL A 1 93 ? 6.633 -5.965 3.002 1 96.5 93 VAL A O 1
ATOM 756 N N . VAL A 1 94 ? 7.387 -4.156 4.039 1 96.25 94 VAL A N 1
ATOM 757 C CA . VAL A 1 94 ? 8.797 -4.496 3.877 1 96.25 94 VAL A CA 1
ATOM 758 C C . VAL A 1 94 ? 9.094 -5.812 4.594 1 96.25 94 VAL A C 1
ATOM 760 O O . VAL A 1 94 ? 9.703 -6.719 4.012 1 96.25 94 VAL A O 1
ATOM 763 N N . GLU A 1 95 ? 8.625 -5.969 5.793 1 95.44 95 GLU A N 1
ATOM 764 C CA . GLU A 1 95 ? 8.867 -7.188 6.555 1 95.44 95 GLU A CA 1
ATOM 765 C C . GLU A 1 95 ? 8.203 -8.398 5.891 1 95.44 95 GLU A C 1
ATOM 767 O O . GLU A 1 95 ? 8.766 -9.492 5.883 1 95.44 95 GLU A O 1
ATOM 772 N N . ASN A 1 96 ? 7.059 -8.211 5.344 1 94.69 96 ASN A N 1
ATOM 773 C CA . ASN A 1 96 ? 6.391 -9.305 4.645 1 94.69 96 ASN A CA 1
ATOM 774 C C . ASN A 1 96 ? 7.156 -9.711 3.387 1 94.69 96 ASN A C 1
ATOM 776 O O . ASN A 1 96 ? 7.219 -10.898 3.049 1 94.69 96 ASN A O 1
ATOM 780 N N . ALA A 1 97 ? 7.699 -8.719 2.668 1 94.94 97 ALA A N 1
ATOM 781 C CA . ALA A 1 97 ? 8.547 -9.047 1.522 1 94.94 97 ALA A CA 1
ATOM 782 C C . ALA A 1 97 ? 9.664 -10 1.923 1 94.94 97 ALA A C 1
ATOM 784 O O . ALA A 1 97 ? 9.852 -11.047 1.297 1 94.94 97 ALA A O 1
ATOM 785 N N . PHE A 1 98 ? 10.273 -9.758 3.004 1 95 98 PHE A N 1
ATOM 786 C CA . PHE A 1 98 ? 11.445 -10.539 3.375 1 95 98 PHE A CA 1
ATOM 787 C C . PHE A 1 98 ? 11.031 -11.836 4.059 1 95 98 PHE A C 1
ATOM 789 O O . PHE A 1 98 ? 11.727 -12.852 3.955 1 95 98 PHE A O 1
ATOM 796 N N . SER A 1 99 ? 9.898 -11.852 4.723 1 93.81 99 SER A N 1
ATOM 797 C CA . SER A 1 99 ? 9.367 -13.086 5.297 1 93.81 99 SER A CA 1
ATOM 798 C C . SER A 1 99 ? 8.945 -14.062 4.207 1 93.81 99 SER A C 1
ATOM 800 O O . SER A 1 99 ? 8.844 -15.266 4.449 1 93.81 99 SER A O 1
ATOM 802 N N . SER A 1 100 ? 8.633 -13.539 2.996 1 91.62 100 SER A N 1
ATOM 803 C CA . SER A 1 100 ? 8.219 -14.398 1.893 1 91.62 100 SER A CA 1
ATOM 804 C C . SER A 1 100 ? 9.383 -15.266 1.408 1 91.62 100 SER A C 1
ATOM 806 O O . SER A 1 100 ? 9.164 -16.328 0.806 1 91.62 100 SER A O 1
ATOM 808 N N . ILE A 1 101 ? 10.609 -14.844 1.656 1 92.44 101 ILE A N 1
ATOM 809 C CA . ILE A 1 101 ? 11.797 -15.555 1.198 1 92.44 101 ILE A CA 1
ATOM 810 C C . ILE A 1 101 ? 11.836 -16.938 1.83 1 92.44 101 ILE A C 1
ATOM 812 O O . ILE A 1 101 ? 11.82 -17.953 1.124 1 92.44 101 ILE A O 1
ATOM 816 N N . PRO A 1 102 ? 11.812 -17.062 3.191 1 92.88 102 PRO A N 1
ATOM 817 C CA . PRO A 1 102 ? 11.758 -18.422 3.748 1 92.88 102 PRO A CA 1
ATOM 818 C C . PRO A 1 102 ? 10.398 -19.094 3.541 1 92.88 102 PRO A C 1
ATOM 820 O O . PRO A 1 102 ? 10.32 -20.312 3.441 1 92.88 102 PRO A O 1
ATOM 823 N N . PHE A 1 103 ? 9.305 -18.391 3.438 1 90.62 103 PHE A N 1
ATOM 824 C CA . PHE A 1 103 ? 7.969 -18.938 3.277 1 90.62 103 PHE A CA 1
ATOM 825 C C . PHE A 1 103 ? 7.863 -19.734 1.982 1 90.62 103 PHE A C 1
ATOM 827 O O . PHE A 1 103 ? 7.254 -20.812 1.955 1 90.62 103 PHE A O 1
ATOM 834 N N . PHE A 1 104 ? 8.453 -19.156 0.879 1 92.19 104 PHE A N 1
ATOM 835 C CA . PHE A 1 104 ? 8.461 -19.859 -0.401 1 92.19 104 PHE A CA 1
ATOM 836 C C . PHE A 1 104 ? 9.844 -20.438 -0.683 1 92.19 104 PHE A C 1
ATOM 838 O O . PHE A 1 104 ? 10.258 -20.531 -1.839 1 92.19 104 PHE A O 1
ATOM 845 N N . GLY A 1 105 ? 10.617 -20.828 0.344 1 87.94 105 GLY A N 1
ATOM 846 C CA . GLY A 1 105 ? 11.992 -21.297 0.237 1 87.94 105 GLY A CA 1
ATOM 847 C C . GLY A 1 105 ? 12.148 -22.516 -0.653 1 87.94 105 GLY A C 1
ATOM 848 O O . GLY A 1 105 ? 13.18 -22.688 -1.306 1 87.94 105 GLY A O 1
ATOM 849 N N . ASP A 1 106 ? 11.164 -23.359 -0.818 1 92 106 ASP A N 1
ATOM 850 C CA . ASP A 1 106 ? 11.258 -24.594 -1.566 1 92 106 ASP A CA 1
ATOM 851 C C . ASP A 1 106 ? 10.828 -24.406 -3.018 1 92 106 ASP A C 1
ATOM 853 O O . ASP A 1 106 ? 10.82 -25.359 -3.801 1 92 106 ASP A O 1
ATOM 857 N N . SER A 1 107 ? 10.461 -23.172 -3.334 1 93.06 107 SER A N 1
ATOM 858 C CA . SER A 1 107 ? 10.031 -22.844 -4.691 1 93.06 107 SER A CA 1
ATOM 859 C C . SER A 1 107 ? 10.57 -21.484 -5.137 1 93.06 107 SER A C 1
ATOM 861 O O . SER A 1 107 ? 9.898 -20.469 -4.98 1 93.06 107 SER A O 1
ATOM 863 N N . PRO A 1 108 ? 11.688 -21.5 -5.816 1 90.81 108 PRO A N 1
ATOM 864 C CA . PRO A 1 108 ? 12.352 -20.25 -6.184 1 90.81 108 PRO A CA 1
ATOM 865 C C . PRO A 1 108 ? 11.492 -19.359 -7.082 1 90.81 108 PRO A C 1
ATOM 867 O O . PRO A 1 108 ? 11.508 -18.141 -6.941 1 90.81 108 PRO A O 1
ATOM 870 N N . SER A 1 109 ? 10.797 -19.922 -7.938 1 90.5 109 SER A N 1
ATOM 871 C CA . SER A 1 109 ? 9.961 -19.125 -8.844 1 90.5 109 SER A CA 1
ATOM 872 C C . SER A 1 109 ? 8.812 -18.469 -8.094 1 90.5 109 SER A C 1
ATOM 874 O O . SER A 1 109 ? 8.484 -17.312 -8.344 1 90.5 109 SER A O 1
ATOM 876 N N . LEU A 1 110 ? 8.227 -19.219 -7.141 1 91.12 110 LEU A N 1
ATOM 877 C CA . LEU A 1 110 ? 7.164 -18.672 -6.309 1 91.12 110 LEU A CA 1
ATOM 878 C C . LEU A 1 110 ? 7.711 -17.578 -5.391 1 91.12 110 LEU A C 1
ATOM 880 O O . LEU A 1 110 ? 7.047 -16.562 -5.164 1 91.12 110 LEU A O 1
ATOM 884 N N . ARG A 1 111 ? 8.836 -17.828 -4.859 1 91.81 111 ARG A N 1
ATOM 885 C CA . ARG A 1 111 ? 9.492 -16.812 -4.027 1 91.81 111 ARG A CA 1
ATOM 886 C C . ARG A 1 111 ? 9.688 -15.516 -4.797 1 91.81 111 ARG A C 1
ATOM 888 O O . ARG A 1 111 ? 9.352 -14.438 -4.301 1 91.81 111 ARG A O 1
ATOM 895 N N . ASP A 1 112 ? 10.188 -15.609 -6.016 1 90.81 112 ASP A N 1
ATOM 896 C CA . ASP A 1 112 ? 10.445 -14.43 -6.832 1 90.81 112 ASP A CA 1
ATOM 897 C C . ASP A 1 112 ? 9.148 -13.695 -7.172 1 90.81 112 ASP A C 1
ATOM 899 O O . ASP A 1 112 ? 9.117 -12.461 -7.211 1 90.81 112 ASP A O 1
ATOM 903 N N . MET A 1 113 ? 8.133 -14.453 -7.422 1 90.12 113 MET A N 1
ATOM 904 C CA . MET A 1 113 ? 6.844 -13.836 -7.73 1 90.12 113 MET A CA 1
ATOM 905 C C . MET A 1 113 ? 6.301 -13.078 -6.527 1 90.12 113 MET A C 1
ATOM 907 O O . MET A 1 113 ? 5.789 -11.961 -6.672 1 90.12 113 MET A O 1
ATOM 911 N N . SER A 1 114 ? 6.422 -13.672 -5.418 1 91.88 114 SER A N 1
ATOM 912 C CA . SER A 1 114 ? 5.941 -13.023 -4.203 1 91.88 114 SER A CA 1
ATOM 913 C C . SER A 1 114 ? 6.77 -11.781 -3.881 1 91.88 114 SER A C 1
ATOM 915 O O . SER A 1 114 ? 6.223 -10.758 -3.457 1 91.88 114 SER A O 1
ATOM 917 N N . LEU A 1 115 ? 8.062 -11.883 -4.066 1 92.5 115 LEU A N 1
ATOM 918 C CA . LEU A 1 115 ? 8.922 -10.727 -3.855 1 92.5 115 LEU A CA 1
ATOM 919 C C . LEU A 1 115 ? 8.531 -9.586 -4.789 1 92.5 115 LEU A C 1
ATOM 921 O O . LEU A 1 115 ? 8.461 -8.43 -4.363 1 92.5 115 LEU A O 1
ATOM 925 N N . ARG A 1 116 ? 8.211 -9.852 -5.953 1 90.5 116 ARG A N 1
ATOM 926 C CA . ARG A 1 116 ? 7.789 -8.828 -6.898 1 90.5 116 ARG A CA 1
ATOM 927 C C . ARG A 1 116 ? 6.457 -8.211 -6.477 1 90.5 116 ARG A C 1
ATOM 929 O O . ARG A 1 116 ? 6.254 -7 -6.629 1 90.5 116 ARG A O 1
ATOM 936 N N . TYR A 1 117 ? 5.582 -9.07 -6.078 1 92 117 TYR A N 1
ATOM 937 C CA . TYR A 1 117 ? 4.312 -8.594 -5.543 1 92 117 TYR A CA 1
ATOM 938 C C . TYR A 1 117 ? 4.535 -7.562 -4.441 1 92 117 TYR A C 1
ATOM 940 O O . TYR A 1 117 ? 3.971 -6.465 -4.484 1 92 117 TYR A O 1
ATOM 948 N N . TYR A 1 118 ? 5.414 -7.832 -3.508 1 93.81 118 TYR A N 1
ATOM 949 C CA . TYR A 1 118 ? 5.648 -6.953 -2.369 1 93.81 118 TYR A CA 1
ATOM 950 C C . TYR A 1 118 ? 6.43 -5.715 -2.789 1 93.81 118 TYR A C 1
ATOM 952 O O . TYR A 1 118 ? 6.176 -4.613 -2.293 1 93.81 118 TYR A O 1
ATOM 960 N N . LEU A 1 119 ? 7.387 -5.898 -3.699 1 93.25 119 LEU A N 1
ATOM 961 C CA . LEU A 1 119 ? 8.133 -4.746 -4.188 1 93.25 119 LEU A CA 1
ATOM 962 C C . LEU A 1 119 ? 7.215 -3.76 -4.895 1 93.25 119 LEU A C 1
ATOM 964 O O . LEU A 1 119 ? 7.348 -2.547 -4.719 1 93.25 119 LEU A O 1
ATOM 968 N N . TYR A 1 120 ? 6.301 -4.25 -5.645 1 92.81 120 TYR A N 1
ATOM 969 C CA . TYR A 1 120 ? 5.316 -3.404 -6.312 1 92.81 120 TYR A CA 1
ATOM 970 C C . TYR A 1 120 ? 4.441 -2.684 -5.297 1 92.81 120 TYR A C 1
ATOM 972 O O . TYR A 1 120 ? 4.191 -1.481 -5.426 1 92.81 120 TYR A O 1
ATOM 980 N N . ASN A 1 121 ? 3.984 -3.355 -4.312 1 94.5 121 ASN A N 1
ATOM 981 C CA . ASN A 1 121 ? 3.154 -2.74 -3.283 1 94.5 121 ASN A CA 1
ATOM 982 C C . ASN A 1 121 ? 3.934 -1.7 -2.482 1 94.5 121 ASN A C 1
ATOM 984 O O . ASN A 1 121 ? 3.387 -0.659 -2.111 1 94.5 121 ASN A O 1
ATOM 988 N N . ILE A 1 122 ? 5.195 -1.97 -2.16 1 95.62 122 ILE A N 1
ATOM 989 C CA . ILE A 1 122 ? 6.043 -1.006 -1.465 1 95.62 122 ILE A CA 1
ATOM 990 C C . ILE A 1 122 ? 6.133 0.282 -2.279 1 95.62 122 ILE A C 1
ATOM 992 O O . ILE A 1 122 ? 5.898 1.373 -1.755 1 95.62 122 ILE A O 1
ATOM 996 N N . ALA A 1 123 ? 6.422 0.133 -3.531 1 94.62 123 ALA A N 1
ATOM 997 C CA . ALA A 1 123 ? 6.551 1.309 -4.391 1 94.62 123 ALA A CA 1
ATOM 998 C C . ALA A 1 123 ? 5.227 2.066 -4.48 1 94.62 123 ALA A C 1
ATOM 1000 O O . ALA A 1 123 ? 5.211 3.301 -4.488 1 94.62 123 ALA A O 1
ATOM 1001 N N . ASN A 1 124 ? 4.145 1.384 -4.547 1 94.12 124 ASN A N 1
ATOM 1002 C CA . ASN A 1 124 ? 2.828 2.014 -4.574 1 94.12 124 ASN A CA 1
ATOM 1003 C C . ASN A 1 124 ? 2.557 2.795 -3.291 1 94.12 124 ASN A C 1
ATOM 1005 O O . ASN A 1 124 ? 2.057 3.92 -3.34 1 94.12 124 ASN A O 1
ATOM 1009 N N . MET A 1 125 ? 2.861 2.207 -2.215 1 95.06 125 MET A N 1
ATOM 1010 C CA . MET A 1 125 ? 2.625 2.871 -0.937 1 95.06 125 MET A CA 1
ATOM 1011 C C . MET A 1 125 ? 3.539 4.082 -0.772 1 95.06 125 MET A C 1
ATOM 1013 O O . MET A 1 125 ? 3.135 5.098 -0.206 1 95.06 125 MET A O 1
ATOM 1017 N N . GLU A 1 126 ? 4.777 3.955 -1.232 1 96.56 126 GLU A N 1
ATOM 1018 C CA . GLU A 1 126 ? 5.684 5.102 -1.214 1 96.56 126 GLU A CA 1
ATOM 1019 C C . GLU A 1 126 ? 5.137 6.25 -2.055 1 96.56 126 GLU A C 1
ATOM 1021 O O . GLU A 1 126 ? 5.133 7.402 -1.615 1 96.56 126 GLU A O 1
ATOM 1026 N N . THR A 1 127 ? 4.664 5.887 -3.221 1 95.56 127 THR A N 1
ATOM 1027 C CA . THR A 1 127 ? 4.102 6.895 -4.113 1 95.56 127 THR A CA 1
ATOM 1028 C C . THR A 1 127 ? 2.928 7.609 -3.449 1 95.56 127 THR A C 1
ATOM 1030 O O . THR A 1 127 ? 2.869 8.844 -3.438 1 95.56 127 THR A O 1
ATOM 1033 N N . ALA A 1 128 ? 2.029 6.84 -2.895 1 93.31 128 ALA A N 1
ATOM 1034 C CA . ALA A 1 128 ? 0.87 7.418 -2.217 1 93.31 128 ALA A CA 1
ATOM 1035 C C . ALA A 1 128 ? 1.301 8.289 -1.039 1 93.31 128 ALA A C 1
ATOM 1037 O O . ALA A 1 128 ? 0.783 9.391 -0.852 1 93.31 128 ALA A O 1
ATOM 1038 N N . SER A 1 129 ? 2.238 7.828 -0.242 1 95.31 129 SER A N 1
ATOM 1039 C CA . SER A 1 129 ? 2.699 8.547 0.944 1 95.31 129 SER A CA 1
ATOM 1040 C C . SER A 1 129 ? 3.385 9.852 0.569 1 95.31 129 SER A C 1
ATOM 1042 O O . SER A 1 129 ? 3.1 10.898 1.155 1 95.31 129 SER A O 1
ATOM 1044 N N . PHE A 1 130 ? 4.242 9.789 -0.447 1 96.44 130 PHE A N 1
ATOM 1045 C CA . PHE A 1 130 ? 4.934 11.008 -0.869 1 96.44 130 PHE A CA 1
ATOM 1046 C C . PHE A 1 130 ? 3.947 12.031 -1.413 1 96.44 130 PHE A C 1
ATOM 1048 O O . PHE A 1 130 ? 4.121 13.234 -1.217 1 96.44 130 PHE A O 1
ATOM 1055 N N . LYS A 1 131 ? 2.953 11.531 -2.109 1 92.5 131 LYS A N 1
ATOM 1056 C CA . LYS A 1 131 ? 1.939 12.445 -2.623 1 92.5 131 LYS A CA 1
ATOM 1057 C C . LYS A 1 131 ? 1.241 13.188 -1.486 1 92.5 131 LYS A C 1
ATOM 1059 O O . LYS A 1 131 ? 1.061 14.406 -1.552 1 92.5 131 LYS A O 1
ATOM 1064 N N . ILE A 1 132 ? 0.85 12.508 -0.449 1 92.44 132 ILE A N 1
ATOM 1065 C CA . ILE A 1 132 ? 0.145 13.117 0.672 1 92.44 132 ILE A CA 1
ATOM 1066 C C . ILE A 1 132 ? 1.087 14.055 1.425 1 92.44 132 ILE A C 1
ATOM 1068 O O . ILE A 1 132 ? 0.696 15.156 1.816 1 92.44 132 ILE A O 1
ATOM 1072 N N . LEU A 1 133 ? 2.359 13.648 1.585 1 95.31 133 LEU A N 1
ATOM 1073 C CA . LEU A 1 133 ? 3.33 14.484 2.287 1 95.31 133 LEU A CA 1
ATOM 1074 C C . LEU A 1 133 ? 3.627 15.758 1.498 1 95.31 133 LEU A C 1
ATOM 1076 O O . LEU A 1 133 ? 3.875 16.812 2.084 1 95.31 133 LEU A O 1
ATOM 1080 N N . GLN A 1 134 ? 3.578 15.648 0.17 1 93.38 134 GLN A N 1
ATOM 1081 C CA . GLN A 1 134 ? 3.711 16.844 -0.661 1 93.38 134 GLN A CA 1
ATOM 1082 C C . GLN A 1 134 ? 2.604 17.844 -0.358 1 93.38 134 GLN A C 1
ATOM 1084 O O . GLN A 1 134 ? 2.863 19.047 -0.226 1 93.38 134 GLN A O 1
ATOM 1089 N N . THR A 1 135 ? 1.458 17.344 -0.294 1 87.62 135 THR A N 1
ATOM 1090 C CA . THR A 1 135 ? 0.31 18.188 -0.009 1 87.62 135 THR A CA 1
ATOM 1091 C C . THR A 1 135 ? 0.45 18.844 1.363 1 87.62 135 THR A C 1
ATOM 1093 O O . THR A 1 135 ? 0.213 20.047 1.512 1 87.62 135 THR A O 1
ATOM 1096 N N . ALA A 1 136 ? 0.849 18.047 2.371 1 90.88 136 ALA A N 1
ATOM 1097 C CA . ALA A 1 136 ? 1.067 18.594 3.711 1 90.88 136 ALA A CA 1
ATOM 1098 C C . ALA A 1 136 ? 2.182 19.625 3.713 1 90.88 136 ALA A C 1
ATOM 1100 O O . ALA A 1 136 ? 2.082 20.656 4.391 1 90.88 136 ALA A O 1
ATOM 1101 N N . ALA A 1 137 ? 3.225 19.391 2.98 1 93.5 137 ALA A N 1
ATOM 1102 C CA . ALA A 1 137 ? 4.355 20.312 2.91 1 93.5 137 ALA A CA 1
ATOM 1103 C C . ALA A 1 137 ? 3.93 21.656 2.32 1 93.5 137 ALA A C 1
ATOM 1105 O O . ALA A 1 137 ? 4.418 22.703 2.74 1 93.5 137 ALA A O 1
ATOM 1106 N N . SER A 1 138 ? 3.117 21.625 1.317 1 89.25 138 SER A N 1
ATOM 1107 C CA . SER A 1 138 ? 2.617 22.859 0.717 1 89.25 138 SER A CA 1
ATOM 1108 C C . SER A 1 138 ? 1.878 23.703 1.741 1 89.25 138 SER A C 1
ATOM 1110 O O . SER A 1 138 ? 1.966 24.938 1.712 1 89.25 138 SER A O 1
ATOM 1112 N N . GLU A 1 139 ? 1.223 23.109 2.713 1 88.5 139 GLU A N 1
ATOM 1113 C CA . GLU A 1 139 ? 0.495 23.812 3.762 1 88.5 139 GLU A CA 1
ATOM 1114 C C . GLU A 1 139 ? 1.45 24.391 4.805 1 88.5 139 GLU A C 1
ATOM 1116 O O . GLU A 1 139 ? 1.128 25.375 5.473 1 88.5 139 GLU A O 1
ATOM 1121 N N . LEU A 1 140 ? 2.557 23.797 4.914 1 91.94 140 LEU A N 1
ATOM 1122 C CA . LEU A 1 140 ? 3.586 24.297 5.816 1 91.94 140 LEU A CA 1
ATOM 1123 C C . LEU A 1 140 ? 4.371 25.438 5.164 1 91.94 140 LEU A C 1
ATOM 1125 O O . LEU A 1 140 ? 5.219 26.062 5.809 1 91.94 140 LEU A O 1
ATOM 1129 N N . LYS A 1 141 ? 4.117 25.719 3.887 1 91.19 141 LYS A N 1
ATOM 1130 C CA . LYS A 1 141 ? 4.723 26.812 3.121 1 91.19 141 LYS A CA 1
ATOM 1131 C C . LYS A 1 141 ? 6.246 26.719 3.15 1 91.19 141 LYS A C 1
ATOM 1133 O O . LYS A 1 141 ? 6.93 27.734 3.355 1 91.19 141 LYS A O 1
ATOM 1138 N N . ASN A 1 142 ? 6.73 25.562 3.129 1 91.94 142 ASN A N 1
ATOM 1139 C CA . ASN A 1 142 ? 8.164 25.297 3.053 1 91.94 142 ASN A CA 1
ATOM 1140 C C . ASN A 1 142 ? 8.57 24.797 1.672 1 91.94 142 ASN A C 1
ATOM 1142 O O . ASN A 1 142 ? 8.562 23.594 1.42 1 91.94 142 ASN A O 1
ATOM 1146 N N . LYS A 1 143 ? 9.016 25.672 0.827 1 94.81 143 LYS A N 1
ATOM 1147 C CA . LYS A 1 143 ? 9.266 25.391 -0.586 1 94.81 143 LYS A CA 1
ATOM 1148 C C . LYS A 1 143 ? 10.391 24.375 -0.76 1 94.81 143 LYS A C 1
ATOM 1150 O O . LYS A 1 143 ? 10.266 23.438 -1.545 1 94.81 143 LYS A O 1
ATOM 1155 N N . PRO A 1 144 ? 11.477 24.469 -0.061 1 97.38 144 PRO A N 1
ATOM 1156 C CA . PRO A 1 144 ? 12.539 23.469 -0.215 1 97.38 144 PRO A CA 1
ATOM 1157 C C . PRO A 1 144 ? 12.07 22.062 0.117 1 97.38 144 PRO A C 1
ATOM 1159 O O . PRO A 1 144 ? 12.43 21.109 -0.583 1 97.38 144 PRO A O 1
ATOM 1162 N N . ILE A 1 145 ? 11.312 21.891 1.109 1 98.06 145 ILE A N 1
ATOM 1163 C CA . ILE A 1 145 ? 10.781 20.578 1.481 1 98.06 145 ILE A CA 1
ATOM 1164 C C . ILE A 1 145 ? 9.875 20.062 0.375 1 98.06 145 ILE A C 1
ATOM 1166 O O . ILE A 1 145 ? 9.953 18.891 -0.006 1 98.06 145 ILE A O 1
ATOM 1170 N N . SER A 1 146 ? 9 20.938 -0.14 1 96.31 146 SER A N 1
ATOM 1171 C CA . SER A 1 146 ? 8.102 20.547 -1.221 1 96.31 146 SER A CA 1
ATOM 1172 C C . SER A 1 146 ? 8.875 20.047 -2.436 1 96.31 146 SER A C 1
ATOM 1174 O O . SER A 1 146 ? 8.469 19.078 -3.08 1 96.31 146 SER A O 1
ATOM 1176 N N . LEU A 1 147 ? 9.945 20.688 -2.756 1 97.44 147 LEU A N 1
ATOM 1177 C CA . LEU A 1 147 ? 10.75 20.297 -3.906 1 97.44 147 LEU A CA 1
ATOM 1178 C C . LEU A 1 147 ? 11.383 18.938 -3.693 1 97.44 147 LEU A C 1
ATOM 1180 O O . LEU A 1 147 ? 11.375 18.094 -4.598 1 97.44 147 LEU A O 1
ATOM 1184 N N . LEU A 1 148 ? 11.906 18.672 -2.527 1 98.44 148 LEU A N 1
ATOM 1185 C CA . LEU A 1 148 ? 12.523 17.391 -2.219 1 98.44 148 LEU A CA 1
ATOM 1186 C C . LEU A 1 148 ? 11.484 16.266 -2.266 1 98.44 148 LEU A C 1
ATOM 1188 O O . LEU A 1 148 ? 11.758 15.188 -2.793 1 98.44 148 LEU A O 1
ATOM 1192 N N . LEU A 1 149 ? 10.32 16.531 -1.749 1 98.31 149 LEU A N 1
ATOM 1193 C CA . LEU A 1 149 ? 9.258 15.539 -1.768 1 98.31 149 LEU A CA 1
ATOM 1194 C C . LEU A 1 149 ? 8.781 15.273 -3.193 1 98.31 149 LEU A C 1
ATOM 1196 O O . LEU A 1 149 ? 8.406 14.148 -3.529 1 98.31 149 LEU A O 1
ATOM 1200 N N . THR A 1 150 ? 8.75 16.344 -3.996 1 97.19 150 THR A N 1
ATOM 1201 C CA . THR A 1 150 ? 8.398 16.172 -5.402 1 97.19 150 THR A CA 1
ATOM 1202 C C . THR A 1 150 ? 9.391 15.25 -6.102 1 97.19 150 THR A C 1
ATOM 1204 O O . THR A 1 150 ? 9 14.383 -6.883 1 97.19 150 THR A O 1
ATOM 1207 N N . LEU A 1 151 ? 10.609 15.406 -5.828 1 97.81 151 LEU A N 1
ATOM 1208 C CA . LEU A 1 151 ? 11.641 14.547 -6.395 1 97.81 151 LEU A CA 1
ATOM 1209 C C . LEU A 1 151 ? 11.477 13.109 -5.918 1 97.81 151 LEU A C 1
ATOM 1211 O O . LEU A 1 151 ? 11.57 12.172 -6.711 1 97.81 151 LEU A O 1
ATOM 1215 N N . ASN A 1 152 ? 11.242 12.914 -4.598 1 98.31 152 ASN A N 1
ATOM 1216 C CA . ASN A 1 152 ? 11.016 11.57 -4.07 1 98.31 152 ASN A CA 1
ATOM 1217 C C . ASN A 1 152 ? 9.781 10.922 -4.699 1 98.31 152 ASN A C 1
ATOM 1219 O O . ASN A 1 152 ? 9.789 9.727 -4.996 1 98.31 152 ASN A O 1
ATOM 1223 N N . PHE A 1 153 ? 8.734 11.68 -4.895 1 97.56 153 PHE A N 1
ATOM 1224 C CA . PHE A 1 153 ? 7.504 11.195 -5.52 1 97.56 153 PHE A CA 1
ATOM 1225 C C . PHE A 1 153 ? 7.781 10.695 -6.934 1 97.56 153 PHE A C 1
ATOM 1227 O O . PHE A 1 153 ? 7.383 9.586 -7.293 1 97.56 153 PHE A O 1
ATOM 1234 N N . LYS A 1 154 ? 8.453 11.516 -7.711 1 97.56 154 LYS A N 1
ATOM 1235 C CA . LYS A 1 154 ? 8.781 11.148 -9.086 1 97.56 154 LYS A CA 1
ATOM 1236 C C . LYS A 1 154 ? 9.656 9.898 -9.125 1 97.56 154 LYS A C 1
ATOM 1238 O O . LYS A 1 154 ? 9.453 9.008 -9.945 1 97.56 154 LYS A O 1
ATOM 1243 N N . ASP A 1 155 ? 10.625 9.859 -8.25 1 97.25 155 ASP A N 1
ATOM 1244 C CA . ASP A 1 155 ? 11.523 8.711 -8.18 1 97.25 155 ASP A CA 1
ATOM 1245 C C . ASP A 1 155 ? 10.766 7.445 -7.801 1 97.25 155 ASP A C 1
ATOM 1247 O O . ASP A 1 155 ? 11.008 6.379 -8.367 1 97.25 155 ASP A O 1
ATOM 1251 N N . ALA A 1 156 ? 9.875 7.531 -6.777 1 96 156 ALA A N 1
ATOM 1252 C CA . ALA A 1 156 ? 9.078 6.383 -6.352 1 96 156 ALA A CA 1
ATOM 1253 C C . ALA A 1 156 ? 8.188 5.883 -7.484 1 96 156 ALA A C 1
ATOM 1255 O O . ALA A 1 156 ? 7.965 4.676 -7.621 1 96 156 ALA A O 1
ATOM 1256 N N . LYS A 1 157 ? 7.684 6.781 -8.312 1 94.62 157 LYS A N 1
ATOM 1257 C CA . LYS A 1 157 ? 6.883 6.387 -9.469 1 94.62 157 LYS A CA 1
ATOM 1258 C C . LYS A 1 157 ? 7.719 5.582 -10.469 1 94.62 157 LYS A C 1
ATOM 1260 O O . LYS A 1 157 ? 7.234 4.613 -11.047 1 94.62 157 LYS A O 1
ATOM 1265 N N . ILE A 1 158 ? 8.891 6.012 -10.656 1 94.38 158 ILE A N 1
ATOM 1266 C CA . ILE A 1 158 ? 9.805 5.297 -11.547 1 94.38 158 ILE A CA 1
ATOM 1267 C C . ILE A 1 158 ? 10.086 3.906 -10.984 1 94.38 158 ILE A C 1
ATOM 1269 O O . ILE A 1 158 ? 10.047 2.914 -11.719 1 94.38 158 ILE A O 1
ATOM 1273 N N . ASP A 1 159 ? 10.352 3.807 -9.648 1 93 159 ASP A N 1
ATOM 1274 C CA . ASP A 1 159 ? 10.562 2.516 -8.992 1 93 159 ASP A CA 1
ATOM 1275 C C . ASP A 1 159 ? 9.359 1.601 -9.188 1 93 159 ASP A C 1
ATOM 1277 O O . ASP A 1 159 ? 9.516 0.4 -9.422 1 93 159 ASP A O 1
ATOM 1281 N N . ARG A 1 160 ? 8.172 2.166 -9.023 1 90.5 160 ARG A N 1
ATOM 1282 C CA . ARG A 1 160 ? 6.93 1.422 -9.188 1 90.5 160 ARG A CA 1
ATOM 1283 C C . ARG A 1 160 ? 6.84 0.799 -10.57 1 90.5 160 ARG A C 1
ATOM 1285 O O . ARG A 1 160 ? 6.516 -0.383 -10.711 1 90.5 160 ARG A O 1
ATOM 1292 N N . THR A 1 161 ? 7.195 1.601 -11.586 1 85.94 161 THR A N 1
ATOM 1293 C CA . THR A 1 161 ? 7.16 1.122 -12.961 1 85.94 161 THR A CA 1
ATOM 1294 C C . THR A 1 161 ? 8.188 0.015 -13.18 1 85.94 161 THR A C 1
ATOM 1296 O O . THR A 1 161 ? 7.898 -0.988 -13.836 1 85.94 161 THR A O 1
ATOM 1299 N N . LYS A 1 162 ? 9.328 0.163 -12.602 1 83.25 162 LYS A N 1
ATOM 1300 C CA . LYS A 1 162 ? 10.406 -0.814 -12.75 1 83.25 162 LYS A CA 1
ATOM 1301 C C . LYS A 1 162 ? 10.039 -2.139 -12.086 1 83.25 162 LYS A C 1
ATOM 1303 O O . LYS A 1 162 ? 10.367 -3.209 -12.594 1 83.25 162 LYS A O 1
ATOM 1308 N N . THR A 1 163 ? 9.453 -2.074 -10.906 1 79.88 163 THR A N 1
ATOM 1309 C CA . THR A 1 163 ? 9.133 -3.283 -10.156 1 79.88 163 THR A CA 1
ATOM 1310 C C . THR A 1 163 ? 7.984 -4.043 -10.812 1 79.88 163 THR A C 1
ATOM 1312 O O . THR A 1 163 ? 7.867 -5.258 -10.656 1 79.88 163 THR A O 1
ATOM 1315 N N . LEU A 1 164 ? 7.125 -3.295 -11.5 1 68.38 164 LEU A N 1
ATOM 1316 C CA . LEU A 1 164 ? 6 -3.938 -12.172 1 68.38 164 LEU A CA 1
ATOM 1317 C C . LEU A 1 164 ? 6.418 -4.504 -13.523 1 68.38 164 LEU A C 1
ATOM 1319 O O . LEU A 1 164 ? 5.953 -5.57 -13.922 1 68.38 164 LEU A O 1
ATOM 1323 N N . PHE A 1 165 ? 7.363 -3.824 -14.156 1 60.03 165 PHE A N 1
ATOM 1324 C CA . PHE A 1 165 ? 7.633 -4.152 -15.547 1 60.03 165 PHE A CA 1
ATOM 1325 C C . PHE A 1 165 ? 9.023 -4.758 -15.703 1 60.03 165 PHE A C 1
ATOM 1327 O O . PHE A 1 165 ? 9.352 -5.324 -16.75 1 60.03 165 PHE A O 1
ATOM 1334 N N . GLY A 1 166 ? 9.727 -4.98 -14.742 1 56.38 166 GLY A N 1
ATOM 1335 C CA . GLY A 1 166 ? 11.07 -5.52 -14.891 1 56.38 166 GLY A CA 1
ATOM 1336 C C . GLY A 1 166 ? 12.008 -4.59 -15.633 1 56.38 166 GLY A C 1
ATOM 1337 O O . GLY A 1 166 ? 13.055 -5.016 -16.125 1 56.38 166 GLY A O 1
ATOM 1338 N N . ALA A 1 167 ? 11.703 -3.297 -16.094 1 48.81 167 ALA A N 1
ATOM 1339 C CA . ALA A 1 167 ? 12.578 -2.578 -17.016 1 48.81 167 ALA A CA 1
ATOM 1340 C C . ALA A 1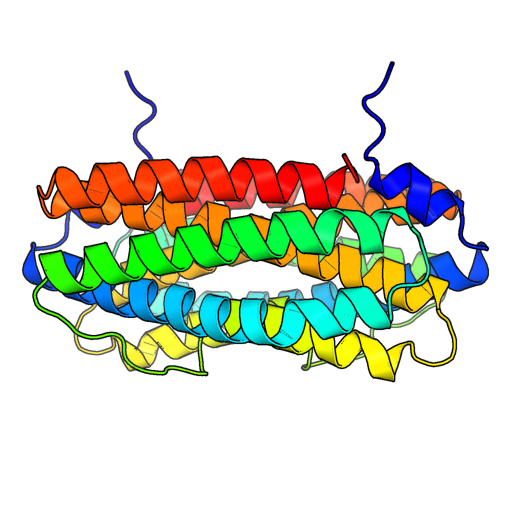 167 ? 13.727 -1.904 -16.266 1 48.81 167 ALA A C 1
ATOM 1342 O O . ALA A 1 167 ? 13.586 -1.548 -15.094 1 48.81 167 ALA A O 1
ATOM 1343 N N . MET B 1 1 ? -0.386 -3.033 -29.281 1 22.86 1 MET B N 1
ATOM 1344 C CA . MET B 1 1 ? 0.405 -3.898 -28.406 1 22.86 1 MET B CA 1
ATOM 1345 C C . MET B 1 1 ? 0.104 -3.615 -26.938 1 22.86 1 MET B C 1
ATOM 1347 O O . MET B 1 1 ? 0.249 -2.48 -26.484 1 22.86 1 MET B O 1
ATOM 1351 N N . LYS B 1 2 ? -0.828 -4.207 -26.375 1 38.22 2 LYS B N 1
ATOM 1352 C CA . LYS B 1 2 ? -1.351 -4.051 -25.031 1 38.22 2 LYS B CA 1
ATOM 1353 C C . LYS B 1 2 ? -0.225 -4.074 -24 1 38.22 2 LYS B C 1
ATOM 1355 O O . LYS B 1 2 ? 0.634 -4.957 -24.031 1 38.22 2 LYS B O 1
ATOM 1360 N N . ASN B 1 3 ? 0.18 -3.059 -23.531 1 40.5 3 ASN B N 1
ATOM 1361 C CA . ASN B 1 3 ? 1.236 -2.887 -22.547 1 40.5 3 ASN B CA 1
ATOM 1362 C C . ASN B 1 3 ? 1.218 -4.004 -21.5 1 40.5 3 ASN B C 1
ATOM 1364 O O . ASN B 1 3 ? 0.412 -3.977 -20.578 1 40.5 3 ASN B O 1
ATOM 1368 N N . LYS B 1 4 ? 1.48 -5.164 -21.953 1 49.78 4 LYS B N 1
ATOM 1369 C CA . LYS B 1 4 ? 1.552 -6.348 -21.094 1 49.78 4 LYS B CA 1
ATOM 1370 C C . LYS B 1 4 ? 2.396 -6.078 -19.859 1 49.78 4 LYS B C 1
ATOM 1372 O O . LYS B 1 4 ? 3.52 -5.578 -19.953 1 49.78 4 LYS B O 1
ATOM 1377 N N . LEU B 1 5 ? 1.737 -6.098 -18.75 1 58.72 5 LEU B N 1
ATOM 1378 C CA . LEU B 1 5 ? 2.455 -5.945 -17.484 1 58.72 5 LEU B CA 1
ATOM 1379 C C . LEU B 1 5 ? 3.594 -6.953 -17.391 1 58.72 5 LEU B C 1
ATOM 1381 O O . LEU B 1 5 ? 3.441 -8.109 -17.781 1 58.72 5 LEU B O 1
ATOM 1385 N N . TYR B 1 6 ? 4.824 -6.418 -17.344 1 56.19 6 TYR B N 1
ATOM 1386 C CA . TYR B 1 6 ? 5.984 -7.285 -17.188 1 56.19 6 TYR B CA 1
ATOM 1387 C C . TYR B 1 6 ? 5.684 -8.422 -16.203 1 56.19 6 TYR B C 1
ATOM 1389 O O . TYR B 1 6 ? 6.195 -9.531 -16.359 1 56.19 6 TYR B O 1
ATOM 1397 N N . TYR B 1 7 ? 4.75 -8.109 -15.352 1 65.38 7 TYR B N 1
ATOM 1398 C CA . TYR B 1 7 ? 4.375 -9.156 -14.414 1 65.38 7 TYR B CA 1
ATOM 1399 C C . TYR B 1 7 ? 3.77 -10.352 -15.141 1 65.38 7 TYR B C 1
ATOM 1401 O O . TYR B 1 7 ? 3.938 -11.492 -14.711 1 65.38 7 TYR B O 1
ATOM 1409 N N . ASP B 1 8 ? 3.297 -10.008 -16.281 1 66.56 8 ASP B N 1
ATOM 1410 C CA . ASP B 1 8 ? 2.729 -11.062 -17.109 1 66.56 8 ASP B CA 1
ATOM 1411 C C . ASP B 1 8 ? 3.807 -12.047 -17.562 1 66.56 8 ASP B C 1
ATOM 1413 O O . ASP B 1 8 ? 3.609 -13.266 -17.516 1 66.56 8 ASP B O 1
ATOM 1417 N N . LYS B 1 9 ? 4.879 -11.477 -17.875 1 70.38 9 LYS B N 1
ATOM 1418 C CA . LYS B 1 9 ? 5.961 -12.32 -18.375 1 70.38 9 LYS B CA 1
ATOM 1419 C C . LYS B 1 9 ? 6.48 -13.25 -17.281 1 70.38 9 LYS B C 1
ATOM 1421 O O . LYS B 1 9 ? 6.828 -14.398 -17.562 1 70.38 9 LYS B O 1
ATOM 1426 N N . THR B 1 10 ? 6.527 -12.766 -16.062 1 75.19 10 THR B N 1
ATOM 1427 C CA . THR B 1 10 ? 7.055 -13.57 -14.961 1 75.19 10 THR B CA 1
ATOM 1428 C C . THR B 1 10 ? 6.07 -14.672 -14.586 1 75.19 10 THR B C 1
ATOM 1430 O O . THR B 1 10 ? 6.469 -15.828 -14.398 1 75.19 10 THR B O 1
ATOM 1433 N N . ILE B 1 11 ? 4.82 -14.266 -14.508 1 75 11 ILE B N 1
ATOM 1434 C CA . ILE B 1 11 ? 3.811 -15.242 -14.125 1 75 11 ILE B CA 1
ATOM 1435 C C . ILE B 1 11 ? 3.717 -16.328 -15.188 1 75 11 ILE B C 1
ATOM 1437 O O . ILE B 1 11 ? 3.521 -17.5 -14.875 1 75 11 ILE B O 1
ATOM 1441 N N . ASN B 1 12 ? 3.98 -15.93 -16.406 1 74 12 ASN B N 1
ATOM 1442 C CA . ASN B 1 12 ? 3.896 -16.891 -17.516 1 74 12 ASN B CA 1
ATOM 1443 C C . ASN B 1 12 ? 5.012 -17.922 -17.438 1 74 12 ASN B C 1
ATOM 1445 O O . ASN B 1 12 ? 4.91 -19 -18.047 1 74 12 ASN B O 1
ATOM 1449 N N . LYS B 1 13 ? 5.961 -17.625 -16.688 1 78.38 13 LYS B N 1
ATOM 1450 C CA . LYS B 1 13 ? 7.086 -18.547 -16.562 1 78.38 13 LYS B CA 1
ATOM 1451 C C . LYS B 1 13 ? 6.789 -19.625 -15.516 1 78.38 13 LYS B C 1
ATOM 1453 O O . LYS B 1 13 ? 7.52 -20.625 -15.414 1 78.38 13 LYS B O 1
ATOM 1458 N N . LEU B 1 14 ? 5.73 -19.5 -14.805 1 82.75 14 LEU B N 1
ATOM 1459 C CA . LEU B 1 14 ? 5.383 -20.453 -13.758 1 82.75 14 LEU B CA 1
ATOM 1460 C C . LEU B 1 14 ? 4.461 -21.547 -14.297 1 82.75 14 LEU B C 1
ATOM 1462 O O . LEU B 1 14 ? 3.633 -21.281 -15.172 1 82.75 14 LEU B O 1
ATOM 1466 N N . VAL B 1 15 ? 4.637 -22.734 -13.68 1 83.06 15 VAL B N 1
ATOM 1467 C CA . VAL B 1 15 ? 3.664 -23.781 -13.992 1 83.06 15 VAL B CA 1
ATOM 1468 C C . VAL B 1 15 ? 2.326 -23.453 -13.328 1 83.06 15 VAL B C 1
ATOM 1470 O O . VAL B 1 15 ? 2.285 -22.781 -12.289 1 83.06 15 VAL B O 1
ATOM 1473 N N . PRO B 1 16 ? 1.279 -23.953 -13.859 1 85.5 16 PRO B N 1
ATOM 1474 C CA . PRO B 1 16 ? -0.062 -23.594 -13.383 1 85.5 16 PRO B CA 1
ATOM 1475 C C . PRO B 1 16 ? -0.256 -23.891 -11.898 1 85.5 16 PRO B C 1
ATOM 1477 O O . PRO B 1 16 ? -0.927 -23.141 -11.195 1 85.5 16 PRO B O 1
ATOM 1480 N N . GLU B 1 17 ? 0.378 -24.938 -11.43 1 90.5 17 GLU B N 1
ATOM 1481 C CA . GLU B 1 17 ? 0.228 -25.297 -10.016 1 90.5 17 GLU B CA 1
ATOM 1482 C C . GLU B 1 17 ? 0.853 -24.234 -9.109 1 90.5 17 GLU B C 1
ATOM 1484 O O . GLU B 1 17 ? 0.315 -23.938 -8.047 1 90.5 17 GLU B O 1
ATOM 1489 N N . LYS B 1 18 ? 1.927 -23.734 -9.508 1 91.5 18 LYS B N 1
ATOM 1490 C CA . LYS B 1 18 ? 2.596 -22.688 -8.734 1 91.5 18 LYS B CA 1
ATOM 1491 C C . LYS B 1 18 ? 1.851 -21.359 -8.836 1 91.5 18 LYS B C 1
ATOM 1493 O O . LYS B 1 18 ? 1.777 -20.609 -7.871 1 91.5 18 LYS B O 1
ATOM 1498 N N . VAL B 1 19 ? 1.307 -21.094 -10.008 1 92.94 19 VAL B N 1
ATOM 1499 C CA . VAL B 1 19 ? 0.485 -19.906 -10.172 1 92.94 19 VAL B CA 1
ATOM 1500 C C . VAL B 1 19 ? -0.726 -19.969 -9.242 1 92.94 19 VAL B C 1
ATOM 1502 O O . VAL B 1 19 ? -1.074 -18.984 -8.594 1 92.94 19 VAL B O 1
ATOM 1505 N N . ARG B 1 20 ? -1.334 -21.109 -9.195 1 94.94 20 ARG B N 1
ATOM 1506 C CA . ARG B 1 20 ? -2.486 -21.281 -8.312 1 94.94 20 ARG B CA 1
ATOM 1507 C C . ARG B 1 20 ? -2.104 -21.047 -6.855 1 94.94 20 ARG B C 1
ATOM 1509 O O . ARG B 1 20 ? -2.846 -20.406 -6.109 1 94.94 20 ARG B O 1
ATOM 1516 N N . THR B 1 21 ? -0.965 -21.625 -6.441 1 94.62 21 THR B N 1
ATOM 1517 C CA . THR B 1 21 ? -0.505 -21.438 -5.066 1 94.62 21 THR B CA 1
ATOM 1518 C C . THR B 1 21 ? -0.292 -19.969 -4.762 1 94.62 21 THR B C 1
ATOM 1520 O O . THR B 1 21 ? -0.753 -19.469 -3.734 1 94.62 21 THR B O 1
ATOM 1523 N N . PHE B 1 22 ? 0.412 -19.266 -5.637 1 94.31 22 PHE B N 1
ATOM 1524 C CA . PHE B 1 22 ? 0.607 -17.828 -5.504 1 94.31 22 PHE B CA 1
ATOM 1525 C C . PHE B 1 22 ? -0.731 -17.109 -5.383 1 94.31 22 PHE B C 1
ATOM 1527 O O . PHE B 1 22 ? -0.917 -16.281 -4.492 1 94.31 22 PHE B O 1
ATOM 1534 N N . PHE B 1 23 ? -1.591 -17.484 -6.301 1 96.44 23 PHE B N 1
ATOM 1535 C CA . PHE B 1 23 ? -2.904 -16.859 -6.395 1 96.44 23 PHE B CA 1
ATOM 1536 C C . PHE B 1 23 ? -3.682 -17.031 -5.098 1 96.44 23 PHE B C 1
ATOM 1538 O O . PHE B 1 23 ? -4.168 -16.062 -4.516 1 96.44 23 PHE B O 1
ATOM 1545 N N . VAL B 1 24 ? -3.746 -18.188 -4.586 1 96.5 24 VAL B N 1
ATOM 1546 C CA . VAL B 1 24 ? -4.57 -18.5 -3.426 1 96.5 24 VAL B CA 1
ATOM 1547 C C . VAL B 1 24 ? -3.982 -17.844 -2.18 1 96.5 24 VAL B C 1
ATOM 1549 O O . VAL B 1 24 ? -4.719 -17.328 -1.337 1 96.5 24 VAL B O 1
ATOM 1552 N N . VAL B 1 25 ? -2.68 -17.812 -2.012 1 95.12 25 VAL B N 1
ATOM 1553 C CA . VAL B 1 25 ? -2.029 -17.203 -0.856 1 95.12 25 VAL B CA 1
ATOM 1554 C C . VAL B 1 25 ? -2.373 -15.719 -0.792 1 95.12 25 VAL B C 1
ATOM 1556 O O . VAL B 1 25 ? -2.803 -15.219 0.251 1 95.12 25 VAL B O 1
ATOM 1559 N N . HIS B 1 26 ? -2.26 -15.008 -1.913 1 95.5 26 HIS B N 1
ATOM 1560 C CA . HIS B 1 26 ? -2.459 -13.57 -1.9 1 95.5 26 HIS B CA 1
ATOM 1561 C C . HIS B 1 26 ? -3.941 -13.219 -1.933 1 95.5 26 HIS B C 1
ATOM 1563 O O . HIS B 1 26 ? -4.352 -12.188 -1.386 1 95.5 26 HIS B O 1
ATOM 1569 N N . LEU B 1 27 ? -4.754 -14.109 -2.523 1 97.31 27 LEU B N 1
ATOM 1570 C CA . LEU B 1 27 ? -6.203 -13.969 -2.395 1 97.31 27 LEU B CA 1
ATOM 1571 C C . LEU B 1 27 ? -6.625 -14.031 -0.931 1 97.31 27 LEU B C 1
ATOM 1573 O O . LEU B 1 27 ? -7.469 -13.242 -0.491 1 97.31 27 LEU B O 1
ATOM 1577 N N . ASN B 1 28 ? -6.023 -14.938 -0.231 1 97.12 28 ASN B N 1
ATOM 1578 C CA . ASN B 1 28 ? -6.312 -15.07 1.193 1 97.12 28 ASN B CA 1
ATOM 1579 C C . ASN B 1 28 ? -5.902 -13.82 1.967 1 97.12 28 ASN B C 1
ATOM 1581 O O . ASN B 1 28 ? -6.602 -13.398 2.889 1 97.12 28 ASN B O 1
ATOM 1585 N N . HIS B 1 29 ? -4.762 -13.266 1.653 1 96.38 29 HIS B N 1
ATOM 1586 C CA . HIS B 1 29 ? -4.309 -12.047 2.309 1 96.38 29 HIS B CA 1
ATOM 1587 C C . HIS B 1 29 ? -5.324 -10.922 2.139 1 96.38 29 HIS B C 1
ATOM 1589 O O . HIS B 1 29 ? -5.684 -10.25 3.111 1 96.38 29 HIS B O 1
ATOM 1595 N N . ILE B 1 30 ? -5.766 -10.695 0.944 1 97.62 30 ILE B N 1
ATOM 1596 C CA . ILE B 1 30 ? -6.684 -9.594 0.69 1 97.62 30 ILE B CA 1
ATOM 1597 C C . ILE B 1 30 ? -8.039 -9.891 1.332 1 97.62 30 ILE B C 1
ATOM 1599 O O . ILE B 1 30 ? -8.664 -9 1.907 1 97.62 30 ILE B O 1
ATOM 1603 N N . TYR B 1 31 ? -8.492 -11.117 1.279 1 97.94 31 TYR B N 1
ATOM 1604 C CA . TYR B 1 31 ? -9.758 -11.508 1.89 1 97.94 31 TYR B CA 1
ATOM 1605 C C . TYR B 1 31 ? -9.75 -11.234 3.389 1 97.94 31 TYR B C 1
ATOM 1607 O O . TYR B 1 31 ? -10.672 -10.617 3.92 1 97.94 31 TYR B O 1
ATOM 1615 N N . THR B 1 32 ? -8.734 -11.688 4.062 1 97.62 32 THR B N 1
ATOM 1616 C CA . THR B 1 32 ? -8.617 -11.516 5.508 1 97.62 32 THR B CA 1
ATOM 1617 C C . THR B 1 32 ? -8.609 -10.031 5.875 1 97.62 32 THR B C 1
ATOM 1619 O O . THR B 1 32 ? -9.328 -9.609 6.785 1 97.62 32 THR B O 1
ATOM 1622 N N . ALA B 1 33 ? -7.828 -9.281 5.195 1 97.69 33 ALA B N 1
ATOM 1623 C CA . ALA B 1 33 ? -7.715 -7.855 5.488 1 97.69 33 ALA B CA 1
ATOM 1624 C C . ALA B 1 33 ? -9.047 -7.145 5.273 1 97.69 33 ALA B C 1
ATOM 1626 O O . ALA B 1 33 ? -9.469 -6.34 6.105 1 97.69 33 ALA B O 1
ATOM 1627 N N . LYS B 1 34 ? -9.75 -7.461 4.145 1 97.81 34 LYS B N 1
ATOM 1628 C CA . LYS B 1 34 ? -11.023 -6.805 3.834 1 97.81 34 LYS B CA 1
ATOM 1629 C C . LYS B 1 34 ? -12.109 -7.207 4.828 1 97.81 34 LYS B C 1
ATOM 1631 O O . LYS B 1 34 ? -12.969 -6.398 5.176 1 97.81 34 LYS B O 1
ATOM 1636 N N . SER B 1 35 ? -12.047 -8.453 5.258 1 97.62 35 SER B N 1
ATOM 1637 C CA . SER B 1 35 ? -13 -8.891 6.273 1 97.62 35 SER B CA 1
ATOM 1638 C C . SER B 1 35 ? -12.82 -8.117 7.574 1 97.62 35 SER B C 1
ATOM 1640 O O . SER B 1 35 ? -13.797 -7.668 8.18 1 97.62 35 SER B O 1
ATOM 1642 N N . HIS B 1 36 ? -11.594 -7.949 7.984 1 96.75 36 HIS B N 1
ATOM 1643 C CA . HIS B 1 36 ? -11.305 -7.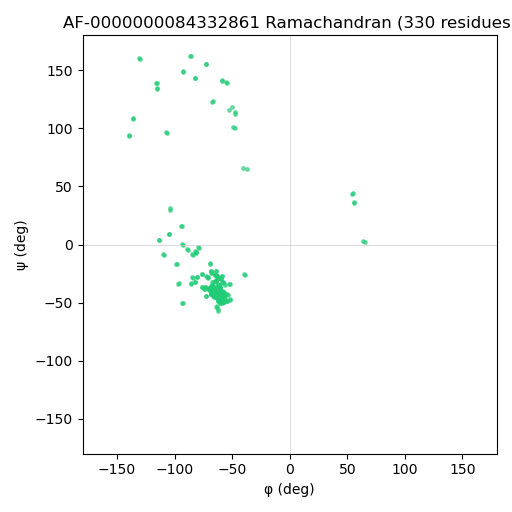168 9.18 1 96.75 36 HIS B CA 1
ATOM 1644 C C . HIS B 1 36 ? -11.68 -5.703 8.992 1 96.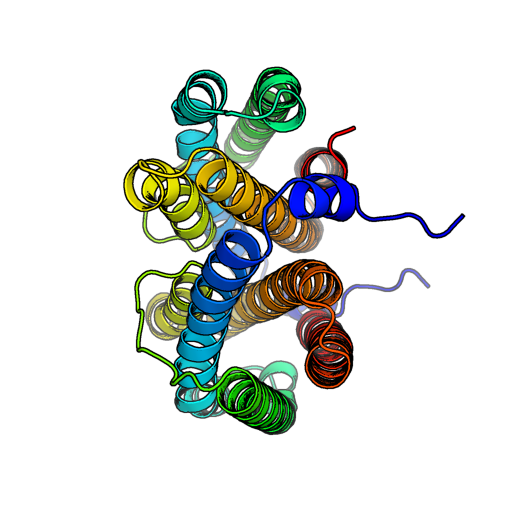75 36 HIS B C 1
ATOM 1646 O O . HIS B 1 36 ? -12.227 -5.074 9.898 1 96.75 36 HIS B O 1
ATOM 1652 N N . PHE B 1 37 ? -11.414 -5.188 7.844 1 97.94 37 PHE B N 1
ATOM 1653 C CA . PHE B 1 37 ? -11.648 -3.789 7.512 1 97.94 37 PHE B CA 1
ATOM 1654 C C . PHE B 1 37 ? -13.133 -3.455 7.578 1 97.94 37 PHE B C 1
ATOM 1656 O O . PHE B 1 37 ? -13.539 -2.52 8.273 1 97.94 37 PHE B O 1
ATOM 1663 N N . VAL B 1 38 ? -13.961 -4.223 6.883 1 97.38 38 VAL B N 1
ATOM 1664 C CA . VAL B 1 38 ? -15.383 -3.92 6.789 1 97.38 38 VAL B CA 1
ATOM 1665 C C . VAL B 1 38 ? -16.016 -4 8.18 1 97.38 38 VAL B C 1
ATOM 1667 O O . VAL B 1 38 ? -16.922 -3.23 8.5 1 97.38 38 VAL B O 1
ATOM 1670 N N . GLU B 1 39 ? -15.578 -4.883 9.031 1 96.62 39 GLU B N 1
ATOM 1671 C CA . GLU B 1 39 ? -16.125 -5.035 10.375 1 96.62 39 GLU B CA 1
ATOM 1672 C C . GLU B 1 39 ? -15.859 -3.791 11.219 1 96.62 39 GLU B C 1
ATOM 1674 O O . GLU B 1 39 ? -16.641 -3.467 12.117 1 96.62 39 GLU B O 1
ATOM 1679 N N . ARG B 1 40 ? -14.859 -3.064 10.945 1 95.88 40 ARG B N 1
ATOM 1680 C CA . ARG B 1 40 ? -14.43 -1.98 11.82 1 95.88 40 ARG B CA 1
ATOM 1681 C C . ARG B 1 40 ? -14.727 -0.62 11.195 1 95.88 40 ARG B C 1
ATOM 1683 O O . ARG B 1 40 ? -14.609 0.412 11.859 1 95.88 40 ARG B O 1
ATOM 1690 N N . LEU B 1 41 ? -15.148 -0.565 9.898 1 95.94 41 LEU B N 1
ATOM 1691 C CA . LEU B 1 41 ? -15.453 0.674 9.188 1 95.94 41 LEU B CA 1
ATOM 1692 C C . LEU B 1 41 ? -16.438 1.528 9.984 1 95.94 41 LEU B C 1
ATOM 1694 O O . LEU B 1 41 ? -16.281 2.752 10.047 1 95.94 41 LEU B O 1
ATOM 1698 N N . PRO B 1 42 ? -17.422 0.915 10.75 1 95.06 42 PRO B N 1
ATOM 1699 C CA . PRO B 1 42 ? -18.359 1.749 11.523 1 95.06 42 PRO B CA 1
ATOM 1700 C C . PRO B 1 42 ? -17.641 2.584 12.586 1 95.06 42 PRO B C 1
ATOM 1702 O O . PRO B 1 42 ? -18.109 3.68 12.922 1 95.06 42 PRO B O 1
ATOM 1705 N N . GLU B 1 43 ? -16.484 2.105 13.125 1 94.56 43 GLU B N 1
ATOM 1706 C CA . GLU B 1 43 ? -15.711 2.865 14.102 1 94.56 43 GLU B CA 1
ATOM 1707 C C . GLU B 1 43 ? -15.25 4.199 13.523 1 94.56 43 GLU B C 1
ATOM 1709 O O . GLU B 1 43 ? -15.18 5.199 14.242 1 94.56 43 GLU B O 1
ATOM 1714 N N . ILE B 1 44 ? -14.906 4.191 12.219 1 90.25 44 ILE B N 1
ATOM 1715 C CA . ILE B 1 44 ? -14.484 5.426 11.562 1 90.25 44 ILE B CA 1
ATOM 1716 C C . ILE B 1 44 ? -15.672 6.379 11.445 1 90.25 44 ILE B C 1
ATOM 1718 O O . ILE B 1 44 ? -15.539 7.582 11.672 1 90.25 44 ILE B O 1
ATOM 1722 N N . GLY B 1 45 ? -16.812 5.789 11.078 1 87.56 45 GLY B N 1
ATOM 1723 C CA . GLY B 1 45 ? -18.016 6.602 11 1 87.56 45 GLY B CA 1
ATOM 1724 C C . GLY B 1 45 ? -18.391 7.25 12.32 1 87.56 45 GLY B C 1
ATOM 1725 O O . GLY B 1 45 ? -18.859 8.391 12.352 1 87.56 45 GLY B O 1
ATOM 1726 N N . LEU B 1 46 ? -18.078 6.66 13.414 1 91.06 46 LEU B N 1
ATOM 1727 C CA . LEU B 1 46 ? -18.438 7.129 14.742 1 91.06 46 LEU B CA 1
ATOM 1728 C C . LEU B 1 46 ? -17.422 8.141 15.258 1 91.06 46 LEU B C 1
ATOM 1730 O O . LEU B 1 46 ? -17.781 9.109 15.938 1 91.06 46 LEU B O 1
ATOM 1734 N N . GLN B 1 47 ? -16.188 7.922 14.867 1 88.88 47 GLN B N 1
ATOM 1735 C CA . GLN B 1 47 ? -15.109 8.703 15.461 1 88.88 47 GLN B CA 1
ATOM 1736 C C . GLN B 1 47 ? -14.711 9.867 14.562 1 88.88 47 GLN B C 1
ATOM 1738 O O . GLN B 1 47 ? -14 10.781 15 1 88.88 47 GLN B O 1
ATOM 1743 N N . GLY B 1 48 ? -15.125 9.773 13.297 1 89.06 48 GLY B N 1
ATOM 1744 C CA . GLY B 1 48 ? -14.758 10.836 12.367 1 89.06 48 GLY B CA 1
ATOM 1745 C C . GLY B 1 48 ? -15.172 12.211 12.844 1 89.06 48 GLY B C 1
ATOM 1746 O O . GLY B 1 48 ? -16.25 12.383 13.43 1 89.06 48 GLY B O 1
ATOM 1747 N N . TYR B 1 49 ? -14.305 13.109 12.625 1 89.38 49 TYR B N 1
ATOM 1748 C CA . TYR B 1 49 ? -14.523 14.508 13 1 89.38 49 TYR B CA 1
ATOM 1749 C C . TYR B 1 49 ? -15.117 15.297 11.844 1 89.38 49 TYR B C 1
ATOM 1751 O O . TYR B 1 49 ? -16.125 15.992 12 1 89.38 49 TYR B O 1
ATOM 1759 N N . PHE B 1 50 ? -14.5 15.203 10.625 1 85.94 50 PHE B N 1
ATOM 1760 C CA . PHE B 1 50 ? -14.977 15.914 9.438 1 85.94 50 PHE B CA 1
ATOM 1761 C C . PHE B 1 50 ? -16.109 15.148 8.766 1 85.94 50 PHE B C 1
ATOM 1763 O O . PHE B 1 50 ? -16.062 13.922 8.68 1 85.94 50 PHE B O 1
ATOM 1770 N N . GLU B 1 51 ? -17.094 15.859 8.227 1 85.44 51 GLU B N 1
ATOM 1771 C CA . GLU B 1 51 ? -18.203 15.25 7.512 1 85.44 51 GLU B CA 1
ATOM 1772 C C . GLU B 1 51 ? -17.719 14.516 6.262 1 85.44 51 GLU B C 1
ATOM 1774 O O . GLU B 1 51 ? -18.281 13.492 5.875 1 85.44 51 GLU B O 1
ATOM 1779 N N . ASP B 1 52 ? -16.672 14.914 5.703 1 82.94 52 ASP B N 1
ATOM 1780 C CA . ASP B 1 52 ? -16.188 14.352 4.449 1 82.94 52 ASP B CA 1
ATOM 1781 C C . ASP B 1 52 ? -15.43 13.055 4.688 1 82.94 52 ASP B C 1
ATOM 1783 O O . ASP B 1 52 ? -15.07 12.352 3.74 1 82.94 52 ASP B O 1
ATOM 1787 N N . LEU B 1 53 ? -15.203 12.742 5.902 1 86.25 53 LEU B N 1
ATOM 1788 C CA . LEU B 1 53 ? -14.688 11.414 6.238 1 86.25 53 LEU B CA 1
ATOM 1789 C C . LEU B 1 53 ? -15.828 10.484 6.641 1 86.25 53 LEU B C 1
ATOM 1791 O O . LEU B 1 53 ? -15.82 9.297 6.285 1 86.25 53 LEU B O 1
ATOM 1795 N N . LYS B 1 54 ? -16.844 11.062 7.273 1 85.56 54 LYS B N 1
ATOM 1796 C CA . LYS B 1 54 ? -17.953 10.258 7.789 1 85.56 54 LYS B CA 1
ATOM 1797 C C . LYS B 1 54 ? -18.875 9.82 6.66 1 85.56 54 LYS B C 1
ATOM 1799 O O . LYS B 1 54 ? -19.344 8.672 6.641 1 85.56 54 LYS B O 1
ATOM 1804 N N . LYS B 1 55 ? -19.078 10.594 5.746 1 82.38 55 LYS B N 1
ATOM 1805 C CA . LYS B 1 55 ? -20.125 10.383 4.742 1 82.38 55 LYS B CA 1
ATOM 1806 C C . LYS B 1 55 ? -19.766 9.219 3.82 1 82.38 55 LYS B C 1
ATOM 1808 O O . LYS B 1 55 ? -20.609 8.391 3.504 1 82.38 55 LYS B O 1
ATOM 1813 N N . PRO B 1 56 ? -18.5 9.148 3.508 1 84.81 56 PRO B N 1
ATOM 1814 C CA . PRO B 1 56 ? -18.219 8.094 2.533 1 84.81 56 PRO B CA 1
ATOM 1815 C C . PRO B 1 56 ? -18.156 6.703 3.166 1 84.81 56 PRO B C 1
ATOM 1817 O O . PRO B 1 56 ? -18.062 5.699 2.455 1 84.81 56 PRO B O 1
ATOM 1820 N N . ILE B 1 57 ? -18.312 6.586 4.488 1 89.38 57 ILE B N 1
ATOM 1821 C CA . ILE B 1 57 ? -18.062 5.324 5.18 1 89.38 57 ILE B CA 1
ATOM 1822 C C . ILE B 1 57 ? -19.141 4.312 4.809 1 89.38 57 ILE B C 1
ATOM 1824 O O . ILE B 1 57 ? -18.859 3.117 4.676 1 89.38 57 ILE B O 1
ATOM 1828 N N . GLU B 1 58 ? -20.328 4.848 4.68 1 89.12 58 GLU B N 1
ATOM 1829 C CA . GLU B 1 58 ? -21.406 3.943 4.301 1 89.12 58 GLU B CA 1
ATOM 1830 C C . GLU B 1 58 ? -21.156 3.332 2.924 1 89.12 58 GLU B C 1
ATOM 1832 O O . GLU B 1 58 ? -21.266 2.115 2.752 1 89.12 58 GLU B O 1
ATOM 1837 N N . LYS B 1 59 ? -20.828 4.16 1.963 1 91.69 59 LYS B N 1
ATOM 1838 C CA . LYS B 1 59 ? -20.562 3.672 0.614 1 91.69 59 LYS B CA 1
ATOM 1839 C C . LYS B 1 59 ? -19.344 2.756 0.594 1 91.69 59 LYS B C 1
ATOM 1841 O O . LYS B 1 59 ? -19.344 1.736 -0.098 1 91.69 59 LYS B O 1
ATOM 1846 N N . LEU B 1 60 ? -18.328 3.135 1.328 1 94 60 LEU B N 1
ATOM 1847 C CA . LEU B 1 60 ? -17.141 2.293 1.427 1 94 60 LEU B CA 1
ATOM 1848 C C . LEU B 1 60 ? -17.5 0.93 2.014 1 94 60 LEU B C 1
ATOM 1850 O O . LEU B 1 60 ? -17 -0.098 1.54 1 94 60 LEU B O 1
ATOM 1854 N N . THR B 1 61 ? -18.359 0.953 3.006 1 95.25 61 THR B N 1
ATOM 1855 C CA . THR B 1 61 ? -18.797 -0.295 3.623 1 95.25 61 THR B CA 1
ATOM 1856 C C . THR B 1 61 ? -19.531 -1.175 2.609 1 95.25 61 THR B C 1
ATOM 1858 O O . THR B 1 61 ? -19.266 -2.377 2.527 1 95.25 61 THR B O 1
ATOM 1861 N N . GLU B 1 62 ? -20.359 -0.617 1.862 1 96.19 62 GLU B N 1
ATOM 1862 C CA . GLU B 1 62 ? -21.078 -1.344 0.825 1 96.19 62 GLU B CA 1
ATOM 1863 C C . GLU B 1 62 ? -20.125 -1.907 -0.224 1 96.19 62 GLU B C 1
ATOM 1865 O O . GLU B 1 62 ? -20.234 -3.076 -0.599 1 96.19 62 GLU B O 1
ATOM 1870 N N . ASP B 1 63 ? -19.203 -1.053 -0.697 1 97.19 63 ASP B N 1
ATOM 1871 C CA . ASP B 1 63 ? -18.25 -1.471 -1.72 1 97.19 63 ASP B CA 1
ATOM 1872 C C . ASP B 1 63 ? -17.391 -2.643 -1.232 1 97.19 63 ASP B C 1
ATOM 1874 O O . ASP B 1 63 ? -17.234 -3.637 -1.944 1 97.19 63 ASP B O 1
ATOM 1878 N N . VAL B 1 64 ? -16.859 -2.545 -0.024 1 97.31 64 VAL B N 1
ATOM 1879 C CA . VAL B 1 64 ? -15.984 -3.58 0.508 1 97.31 64 VAL B CA 1
ATOM 1880 C C . VAL B 1 64 ? -16.781 -4.867 0.725 1 97.31 64 VAL B C 1
ATOM 1882 O O . VAL B 1 64 ? -16.266 -5.965 0.485 1 97.31 64 VAL B O 1
ATOM 1885 N N . THR B 1 65 ? -18.047 -4.738 1.122 1 97.88 65 THR B N 1
ATOM 1886 C CA . THR B 1 65 ? -18.891 -5.906 1.299 1 97.88 65 THR B CA 1
ATOM 1887 C C . THR B 1 65 ? -19.125 -6.621 -0.031 1 97.88 65 THR B C 1
ATOM 1889 O O . THR B 1 65 ? -19.062 -7.848 -0.1 1 97.88 65 THR B O 1
ATOM 1892 N N . LEU B 1 66 ? -19.328 -5.867 -1.062 1 98.06 66 LEU B N 1
ATOM 1893 C CA . LEU B 1 66 ? -19.5 -6.441 -2.391 1 98.06 66 LEU B CA 1
ATOM 1894 C C . LEU B 1 66 ? -18.219 -7.098 -2.879 1 98.06 66 LEU B C 1
ATOM 1896 O O . LEU B 1 66 ? -18.25 -8.18 -3.463 1 98.06 66 LEU B O 1
ATOM 1900 N N . GLN B 1 67 ? -17.078 -6.449 -2.652 1 98.5 67 GLN B N 1
ATOM 1901 C CA . GLN B 1 67 ? -15.789 -7.031 -3.027 1 98.5 67 GLN B CA 1
ATOM 1902 C C . GLN B 1 67 ? -15.547 -8.344 -2.295 1 98.5 67 GLN B C 1
ATOM 1904 O O . GLN B 1 67 ? -15.016 -9.297 -2.873 1 98.5 67 GLN B O 1
ATOM 1909 N N . LEU B 1 68 ? -15.961 -8.398 -1.047 1 98.31 68 LEU B N 1
ATOM 1910 C CA . LEU B 1 68 ? -15.828 -9.625 -0.267 1 98.31 68 LEU B CA 1
ATOM 1911 C C . LEU B 1 68 ? -16.703 -10.734 -0.838 1 98.31 68 LEU B C 1
ATOM 1913 O O . LEU B 1 68 ? -16.281 -11.891 -0.903 1 98.31 68 LEU B O 1
ATOM 1917 N N . SER B 1 69 ? -17.906 -10.414 -1.171 1 98.38 69 SER B N 1
ATOM 1918 C CA . SER B 1 69 ? -18.797 -11.398 -1.8 1 98.38 69 SER B CA 1
ATOM 1919 C C . SER B 1 69 ? -18.172 -11.945 -3.082 1 98.38 69 SER B C 1
ATOM 1921 O O . SER B 1 69 ? -18.25 -13.148 -3.352 1 98.38 69 SER B O 1
ATOM 1923 N N . SER B 1 70 ? -17.578 -11.023 -3.859 1 98.56 70 SER B N 1
ATOM 1924 C CA . SER B 1 70 ? -16.859 -11.414 -5.066 1 98.56 70 SER B CA 1
ATOM 1925 C C . SER B 1 70 ? -15.719 -12.367 -4.742 1 98.56 70 SER B C 1
ATOM 1927 O O . SER B 1 70 ? -15.523 -13.367 -5.434 1 98.56 70 SER B O 1
ATOM 1929 N N . LEU B 1 71 ? -14.953 -12.102 -3.715 1 98.62 71 LEU B N 1
ATOM 1930 C CA . LEU B 1 71 ? -13.836 -12.953 -3.316 1 98.62 71 LEU B CA 1
ATOM 1931 C C . LEU B 1 71 ? -14.336 -14.328 -2.867 1 98.62 71 LEU B C 1
ATOM 1933 O O . LEU B 1 71 ? -13.719 -15.344 -3.166 1 98.62 71 LEU B O 1
ATOM 1937 N N . ASN B 1 72 ? -15.469 -14.328 -2.172 1 98.5 72 ASN B N 1
ATOM 1938 C CA . ASN B 1 72 ? -16.078 -15.602 -1.788 1 98.5 72 ASN B CA 1
ATOM 1939 C C . ASN B 1 72 ? -16.438 -16.438 -3.01 1 98.5 72 ASN B C 1
ATOM 1941 O O . ASN B 1 72 ? -16.219 -17.656 -3.023 1 98.5 72 ASN B O 1
ATOM 1945 N N . ALA B 1 73 ? -16.984 -15.844 -4 1 98.69 73 ALA B N 1
ATOM 1946 C CA . ALA B 1 73 ? -17.328 -16.547 -5.242 1 98.69 73 ALA B CA 1
ATOM 1947 C C . ALA B 1 73 ? -16.078 -17.109 -5.906 1 98.69 73 ALA B C 1
ATOM 1949 O O . ALA B 1 73 ? -16.094 -18.203 -6.453 1 98.69 73 ALA B O 1
ATOM 1950 N N . ILE B 1 74 ? -14.961 -16.391 -5.848 1 98.69 74 ILE B N 1
ATOM 1951 C CA . ILE B 1 74 ? -13.695 -16.828 -6.438 1 98.69 74 ILE B CA 1
ATOM 1952 C C . ILE B 1 74 ? -13.188 -18.062 -5.703 1 98.69 74 ILE B C 1
ATOM 1954 O O . ILE B 1 74 ? -12.773 -19.031 -6.332 1 98.69 74 ILE B O 1
ATOM 1958 N N . PHE B 1 75 ? -13.258 -18.016 -4.383 1 98.56 75 PHE B N 1
ATOM 1959 C CA . PHE B 1 75 ? -12.844 -19.172 -3.609 1 98.56 75 PHE B CA 1
ATOM 1960 C C . PHE B 1 75 ? -13.68 -20.391 -3.977 1 98.56 75 PHE B C 1
ATOM 1962 O O . PHE B 1 75 ? -13.156 -21.5 -4.105 1 98.56 75 PHE B O 1
ATOM 1969 N N . LYS B 1 76 ? -14.953 -20.25 -4.188 1 98.25 76 LYS B N 1
ATOM 1970 C CA . LYS B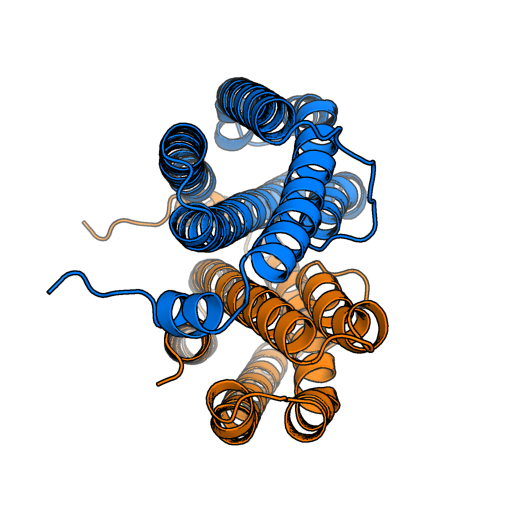 1 76 ? -15.828 -21.359 -4.582 1 98.25 76 LYS B CA 1
ATOM 1971 C C . LYS B 1 76 ? -15.43 -21.906 -5.945 1 98.25 76 LYS B C 1
ATOM 1973 O O . LYS B 1 76 ? -15.352 -23.125 -6.129 1 98.25 76 LYS B O 1
ATOM 1978 N N . LEU B 1 77 ? -15.133 -21 -6.895 1 97.69 77 LEU B N 1
ATOM 1979 C CA . LEU B 1 77 ? -14.727 -21.422 -8.234 1 97.69 77 LEU B CA 1
ATOM 1980 C C . LEU B 1 77 ? -13.414 -22.188 -8.188 1 97.69 77 LEU B C 1
ATOM 1982 O O . LEU B 1 77 ? -13.172 -23.062 -9.031 1 97.69 77 LEU B O 1
ATOM 1986 N N . LEU B 1 78 ? -12.594 -21.922 -7.188 1 97 78 LEU B N 1
ATOM 1987 C CA . LEU B 1 78 ? -11.305 -22.578 -7.012 1 97 78 LEU B CA 1
ATOM 1988 C C . LEU B 1 78 ? -11.453 -23.859 -6.195 1 97 78 LEU B C 1
ATOM 1990 O O . LEU B 1 78 ? -10.484 -24.609 -6.008 1 97 78 LEU B O 1
ATOM 1994 N N . ASP B 1 79 ? -12.609 -24.094 -5.742 1 96.81 79 ASP B N 1
ATOM 1995 C CA . ASP B 1 79 ? -12.844 -25.203 -4.812 1 96.81 79 ASP B CA 1
ATOM 1996 C C . ASP B 1 79 ? -11.922 -25.094 -3.6 1 96.81 79 ASP B C 1
ATOM 1998 O O . ASP B 1 79 ? -11.227 -26.062 -3.264 1 96.81 79 ASP B O 1
ATOM 2002 N N . ALA B 1 80 ? -11.797 -23.906 -3.068 1 96.81 80 ALA B N 1
ATOM 2003 C CA . ALA B 1 80 ? -11 -23.594 -1.883 1 96.81 80 ALA B CA 1
ATOM 2004 C C . ALA B 1 80 ? -11.812 -22.766 -0.89 1 96.81 80 ALA B C 1
ATOM 2006 O O . ALA B 1 80 ? -12.867 -22.219 -1.237 1 96.81 80 ALA B O 1
ATOM 2007 N N . GLU B 1 81 ? -11.383 -22.75 0.342 1 97.12 81 GLU B N 1
ATOM 2008 C CA . GLU B 1 81 ? -11.969 -21.938 1.395 1 97.12 81 GLU B CA 1
ATOM 2009 C C . GLU B 1 81 ? -10.977 -20.906 1.921 1 97.12 81 GLU B C 1
ATOM 2011 O O . GLU B 1 81 ? -9.781 -21.203 2.039 1 97.12 81 GLU B O 1
ATOM 2016 N N . PRO B 1 82 ? -11.531 -19.703 2.15 1 96.19 82 PRO B N 1
ATOM 2017 C CA . PRO B 1 82 ? -10.625 -18.719 2.742 1 96.19 82 PRO B CA 1
ATOM 2018 C C . PRO B 1 82 ? -10.047 -19.172 4.082 1 96.19 82 PRO B C 1
ATOM 2020 O O . PRO B 1 82 ? -10.734 -19.844 4.859 1 96.19 82 PRO B O 1
ATOM 2023 N N . THR B 1 83 ? -8.797 -18.875 4.301 1 94.06 83 THR B N 1
ATOM 2024 C CA . THR B 1 83 ? -8.141 -19.109 5.582 1 94.06 83 THR B CA 1
ATOM 2025 C C . THR B 1 83 ? -7.723 -17.797 6.23 1 94.06 83 THR B C 1
ATOM 2027 O O . THR B 1 83 ? -7.242 -16.891 5.547 1 94.06 83 THR B O 1
ATOM 2030 N N . VAL B 1 84 ? -7.992 -17.688 7.508 1 86.5 84 VAL B N 1
ATOM 2031 C CA . VAL B 1 84 ? -7.598 -16.484 8.227 1 86.5 84 VAL B CA 1
ATOM 2032 C C . VAL B 1 84 ? -6.074 -16.406 8.32 1 86.5 84 VAL B C 1
ATOM 2034 O O . VAL B 1 84 ? -5.426 -17.375 8.734 1 86.5 84 VAL B O 1
ATOM 2037 N N . ASN B 1 85 ? -5.555 -15.305 7.805 1 85.25 85 ASN B N 1
ATOM 2038 C CA . ASN B 1 85 ? -4.125 -15.016 7.848 1 85.25 85 ASN B CA 1
ATOM 2039 C C . ASN B 1 85 ? -3.854 -13.57 8.227 1 85.25 85 ASN B C 1
ATOM 2041 O O . ASN B 1 85 ? -3.922 -12.672 7.383 1 85.25 85 ASN B O 1
ATOM 2045 N N . ASN B 1 86 ? -3.357 -13.461 9.5 1 82.5 86 ASN B N 1
ATOM 2046 C CA . ASN B 1 86 ? -3.191 -12.109 10.023 1 82.5 86 ASN B CA 1
ATOM 2047 C C . ASN B 1 86 ? -1.78 -11.586 9.781 1 82.5 86 ASN B C 1
ATOM 2049 O O . ASN B 1 86 ? -1.375 -10.586 10.383 1 82.5 86 ASN B O 1
ATOM 2053 N N . SER B 1 87 ? -1.11 -12.188 8.961 1 80.88 87 SER B N 1
ATOM 2054 C CA . SER B 1 87 ? 0.275 -11.781 8.742 1 80.88 87 SER B CA 1
ATOM 2055 C C . SER B 1 87 ? 0.427 -11.008 7.438 1 80.88 87 SER B C 1
ATOM 2057 O O . SER B 1 87 ? 1.542 -10.672 7.035 1 80.88 87 SER B O 1
ATOM 2059 N N . GLY B 1 88 ? -0.577 -10.641 6.789 1 88.31 88 GLY B N 1
ATOM 2060 C CA . GLY B 1 88 ? -0.449 -9.984 5.496 1 88.31 88 GLY B CA 1
ATOM 2061 C C . GLY B 1 88 ? -0.264 -8.484 5.602 1 88.31 88 GLY B C 1
ATOM 2062 O O . GLY B 1 88 ? -0.567 -7.891 6.637 1 88.31 88 GLY B O 1
ATOM 2063 N N . SER B 1 89 ? 0.221 -7.875 4.512 1 94.81 89 SER B N 1
ATOM 2064 C CA . SER B 1 89 ? 0.563 -6.453 4.484 1 94.81 89 SER B CA 1
ATOM 2065 C C . SER B 1 89 ? -0.685 -5.582 4.59 1 94.81 89 SER B C 1
ATOM 2067 O O . SER B 1 89 ? -0.694 -4.59 5.316 1 94.81 89 SER B O 1
ATOM 2069 N N . LEU B 1 90 ? -1.703 -6 3.869 1 96.31 90 LEU B N 1
ATOM 2070 C CA . LEU B 1 90 ? -2.902 -5.168 3.848 1 96.31 90 LEU B CA 1
ATOM 2071 C C . LEU B 1 90 ? -3.555 -5.117 5.223 1 96.31 90 LEU B C 1
ATOM 2073 O O . LEU B 1 90 ? -4.031 -4.066 5.652 1 96.31 90 LEU B O 1
ATOM 2077 N N . ILE B 1 91 ? -3.605 -6.254 5.957 1 96.25 91 ILE B N 1
ATOM 2078 C CA . ILE B 1 91 ? -4.203 -6.242 7.289 1 96.25 91 ILE B CA 1
ATOM 2079 C C . ILE B 1 91 ? -3.377 -5.355 8.219 1 96.25 91 ILE B C 1
ATOM 2081 O O . ILE B 1 91 ? -3.924 -4.695 9.102 1 96.25 91 ILE B O 1
ATOM 2085 N N . CYS B 1 92 ? -2.064 -5.273 8.016 1 95.38 92 CYS B N 1
ATOM 2086 C CA . CYS B 1 92 ? -1.217 -4.379 8.789 1 95.38 92 CYS B CA 1
ATOM 2087 C C . CYS B 1 92 ? -1.617 -2.924 8.578 1 95.38 92 CYS B C 1
ATOM 2089 O O . CYS B 1 92 ? -1.702 -2.148 9.531 1 95.38 92 CYS B O 1
ATOM 2091 N N . VAL B 1 93 ? -1.869 -2.529 7.312 1 96.5 93 VAL B N 1
ATOM 2092 C CA . VAL B 1 93 ? -2.291 -1.164 7.016 1 96.5 93 VAL B CA 1
ATOM 2093 C C . VAL B 1 93 ? -3.648 -0.89 7.656 1 96.5 93 VAL B C 1
ATOM 2095 O O .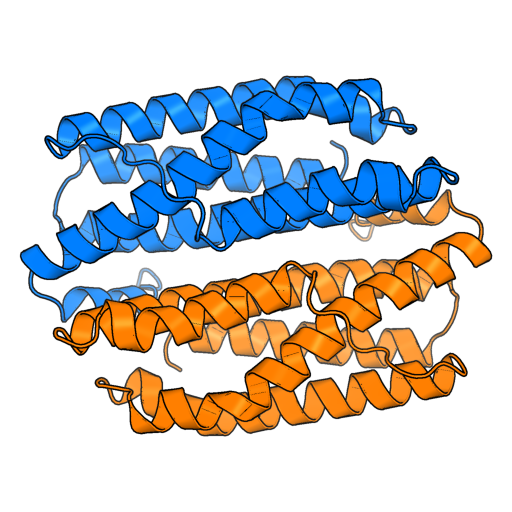 VAL B 1 93 ? -3.865 0.18 8.234 1 96.5 93 VAL B O 1
ATOM 2098 N N . VAL B 1 94 ? -4.527 -1.85 7.652 1 96.25 94 VAL B N 1
ATOM 2099 C CA . VAL B 1 94 ? -5.844 -1.736 8.273 1 96.25 94 VAL B CA 1
ATOM 2100 C C . VAL B 1 94 ? -5.688 -1.537 9.773 1 96.25 94 VAL B C 1
ATOM 2102 O O . VAL B 1 94 ? -6.293 -0.629 10.352 1 96.25 94 VAL B O 1
ATOM 2105 N N . GLU B 1 95 ? -4.848 -2.295 10.391 1 95.38 95 GLU B N 1
ATOM 2106 C CA . GLU B 1 95 ? -4.645 -2.18 11.836 1 95.38 95 GLU B CA 1
ATOM 2107 C C . GLU B 1 95 ? -4.043 -0.827 12.195 1 95.38 95 GLU B C 1
ATOM 2109 O O . GLU B 1 95 ? -4.395 -0.239 13.227 1 95.38 95 GLU B O 1
ATOM 2114 N N . ASN B 1 96 ? -3.156 -0.333 11.391 1 94.75 96 ASN B N 1
ATOM 2115 C CA . ASN B 1 96 ? -2.578 0.983 11.648 1 94.75 96 ASN B CA 1
ATOM 2116 C C . ASN B 1 96 ? -3.623 2.088 11.523 1 94.75 96 ASN B C 1
ATOM 2118 O O . ASN B 1 96 ? -3.598 3.061 12.281 1 94.75 96 ASN B O 1
ATOM 2122 N N . ALA B 1 97 ? -4.531 1.949 10.539 1 94.94 97 ALA B N 1
ATOM 2123 C CA . ALA B 1 97 ? -5.633 2.904 10.438 1 94.94 97 ALA B CA 1
ATOM 2124 C C . ALA B 1 97 ? -6.402 2.996 11.75 1 94.94 97 ALA B C 1
ATOM 2126 O O . ALA B 1 97 ? -6.605 4.09 12.281 1 94.94 97 ALA B O 1
ATOM 2127 N N . PHE B 1 98 ? -6.652 1.911 12.344 1 95 98 PHE B N 1
ATOM 2128 C CA . PHE B 1 98 ? -7.508 1.917 13.523 1 95 98 PHE B CA 1
ATOM 2129 C C . PHE B 1 98 ? -6.703 2.236 14.773 1 95 98 PHE B C 1
ATOM 2131 O O . PHE B 1 98 ? -7.227 2.818 15.727 1 95 98 PHE B O 1
ATOM 2138 N N . SER B 1 99 ? -5.438 1.915 14.781 1 93.88 99 SER B N 1
ATOM 2139 C CA . SER B 1 99 ? -4.562 2.305 15.883 1 93.88 99 SER B CA 1
ATOM 2140 C C . SER B 1 99 ? -4.352 3.814 15.914 1 93.88 99 SER B C 1
ATOM 2142 O O . SER B 1 99 ? -3.982 4.375 16.953 1 93.88 99 SER B O 1
ATOM 2144 N N . SER B 1 100 ? -4.523 4.48 14.75 1 91.69 100 SER B N 1
ATOM 2145 C CA . SER B 1 100 ? -4.352 5.926 14.688 1 91.69 100 SER B CA 1
ATOM 2146 C C . SER B 1 100 ? -5.453 6.648 15.461 1 91.69 100 SER B C 1
ATOM 2148 O O . SER B 1 100 ? -5.277 7.797 15.875 1 91.69 100 SER B O 1
ATOM 2150 N N . ILE B 1 101 ? -6.59 6 15.664 1 92.69 101 ILE B N 1
ATOM 2151 C CA . ILE B 1 101 ? -7.734 6.602 16.344 1 92.69 101 ILE B CA 1
ATOM 2152 C C . ILE B 1 101 ? -7.355 6.953 17.781 1 92.69 101 ILE B C 1
ATOM 2154 O O . ILE B 1 101 ? -7.406 8.125 18.172 1 92.69 101 ILE B O 1
ATOM 2158 N N . PRO B 1 102 ? -6.871 5.988 18.594 1 93 102 PRO B N 1
ATOM 2159 C CA . PRO B 1 102 ? -6.434 6.395 19.938 1 93 102 PRO B CA 1
ATOM 2160 C C . PRO B 1 102 ? -5.121 7.176 19.922 1 93 102 PRO B C 1
ATOM 2162 O O . PRO B 1 102 ? -4.887 8.023 20.781 1 93 102 PRO B O 1
ATOM 2165 N N . PHE B 1 103 ? -4.242 6.98 18.953 1 90.69 103 PHE B N 1
ATOM 2166 C CA . PHE B 1 103 ? -2.953 7.656 18.875 1 90.69 103 PHE B CA 1
ATOM 2167 C C . PHE B 1 103 ? -3.137 9.164 18.75 1 90.69 103 PHE B C 1
ATOM 2169 O O . PHE B 1 103 ? -2.402 9.938 19.375 1 90.69 103 PHE B O 1
ATOM 2176 N N . PHE B 1 104 ? -4.129 9.57 17.891 1 92.25 104 PHE B N 1
ATOM 2177 C CA . PHE B 1 104 ? -4.43 10.992 17.734 1 92.25 104 PHE B CA 1
ATOM 2178 C C . PHE B 1 104 ? -5.715 11.352 18.469 1 92.25 104 PHE B C 1
ATOM 2180 O O . PHE B 1 104 ? -6.449 12.242 18.047 1 92.25 104 PHE B O 1
ATOM 2187 N N . GLY B 1 105 ? -6.066 10.664 19.578 1 88.12 105 GLY B N 1
ATOM 2188 C CA . GLY B 1 105 ? -7.312 10.812 20.312 1 88.12 105 GLY B CA 1
ATOM 2189 C C . GLY B 1 105 ? -7.543 12.219 20.828 1 88.12 105 GLY B C 1
ATOM 2190 O O . GLY B 1 105 ? -8.688 12.68 20.922 1 88.12 105 GLY B O 1
ATOM 2191 N N . ASP B 1 106 ? -6.543 13.016 21.094 1 92.25 106 ASP B N 1
ATOM 2192 C CA . ASP B 1 106 ? -6.664 14.344 21.672 1 92.25 106 ASP B CA 1
ATOM 2193 C C . ASP B 1 106 ? -6.75 15.422 20.594 1 92.25 106 ASP B C 1
ATOM 2195 O O . ASP B 1 106 ? -6.859 16.609 20.906 1 92.25 106 ASP B O 1
ATOM 2199 N N . SER B 1 107 ? -6.695 14.961 19.344 1 93.31 107 SER B N 1
ATOM 2200 C CA . SER B 1 107 ? -6.77 15.883 18.219 1 93.31 107 SER B CA 1
ATOM 2201 C C . SER B 1 107 ? -7.633 15.32 17.094 1 93.31 107 SER B C 1
ATOM 2203 O O . SER B 1 107 ? -7.121 14.688 16.172 1 93.31 107 SER B O 1
ATOM 2205 N N . PRO B 1 108 ? -8.898 15.68 17.109 1 91.12 108 PRO B N 1
ATOM 2206 C CA . PRO B 1 108 ? -9.836 15.086 16.141 1 91.12 108 PRO B CA 1
ATOM 2207 C C . PRO B 1 108 ? -9.461 15.391 14.695 1 91.12 108 PRO B C 1
ATOM 2209 O O . PRO B 1 108 ? -9.625 14.531 13.82 1 91.12 108 PRO B O 1
ATOM 2212 N N . SER B 1 109 ? -8.992 16.5 14.438 1 90.88 109 SER B N 1
ATOM 2213 C CA . SER B 1 109 ? -8.633 16.859 13.062 1 90.88 109 SER B CA 1
ATOM 2214 C C . SER B 1 109 ? -7.418 16.062 12.594 1 90.88 109 SER B C 1
ATOM 2216 O O . SER B 1 109 ? -7.379 15.602 11.453 1 90.88 109 SER B O 1
ATOM 2218 N N 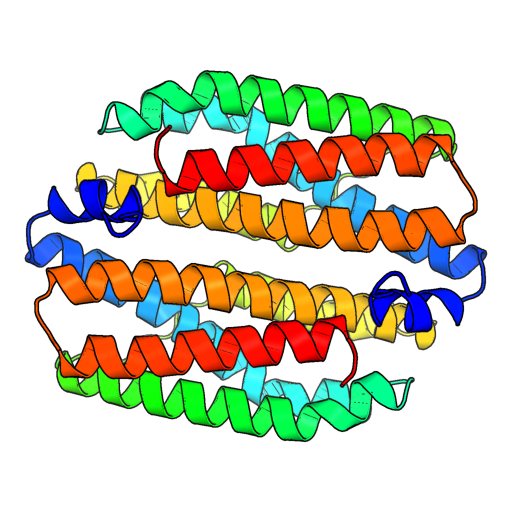. LEU B 1 110 ? -6.449 15.875 13.508 1 91.56 110 LEU B N 1
ATOM 2219 C CA . LEU B 1 110 ? -5.285 15.062 13.188 1 91.56 110 LEU B CA 1
ATOM 2220 C C . LEU B 1 110 ? -5.672 13.602 13.016 1 91.56 110 LEU B C 1
ATOM 2222 O O . LEU B 1 110 ? -5.141 12.914 12.141 1 91.56 110 LEU B O 1
ATOM 2226 N N . ARG B 1 111 ? -6.516 13.156 13.859 1 92.12 111 ARG B N 1
ATOM 2227 C CA . ARG B 1 111 ? -7.031 11.797 13.734 1 92.12 111 ARG B CA 1
ATOM 2228 C C . ARG B 1 111 ? -7.664 11.57 12.367 1 92.12 111 ARG B C 1
ATOM 2230 O O . ARG B 1 111 ? -7.359 10.586 11.695 1 92.12 111 ARG B O 1
ATOM 2237 N N . ASP B 1 112 ? -8.5 12.492 11.938 1 91.19 112 ASP B N 1
ATOM 2238 C CA . ASP B 1 112 ? -9.195 12.359 10.664 1 91.19 112 ASP B CA 1
ATOM 2239 C C . ASP B 1 112 ? -8.211 12.391 9.5 1 91.19 112 ASP B C 1
ATOM 2241 O O . ASP B 1 112 ? -8.391 11.68 8.508 1 91.19 112 ASP B O 1
ATOM 2245 N N . MET B 1 113 ? -7.219 13.211 9.617 1 90.44 113 MET B N 1
ATOM 2246 C CA . MET B 1 113 ? -6.211 13.289 8.562 1 90.44 113 MET B CA 1
ATOM 2247 C C . MET B 1 113 ? -5.441 11.977 8.453 1 90.44 113 MET B C 1
ATOM 2249 O O . MET B 1 113 ? -5.191 11.492 7.348 1 90.44 113 MET B O 1
ATOM 2253 N N . SER B 1 114 ? -5.105 11.461 9.562 1 92.06 114 SER B N 1
ATOM 2254 C CA . SER B 1 114 ? -4.375 10.195 9.57 1 92.06 114 SER B CA 1
ATOM 2255 C C . SER B 1 114 ? -5.242 9.055 9.047 1 92.06 114 SER B C 1
ATOM 2257 O O . SER B 1 114 ? -4.762 8.188 8.312 1 92.06 114 SER B O 1
ATOM 2259 N N . LEU B 1 115 ? -6.484 9.055 9.438 1 92.69 115 LEU B N 1
ATOM 2260 C CA . LEU B 1 115 ? -7.406 8.039 8.922 1 92.69 115 LEU B CA 1
ATOM 2261 C C . LEU B 1 115 ? -7.516 8.133 7.406 1 92.69 115 LEU B C 1
ATOM 2263 O O . LEU B 1 115 ? -7.504 7.109 6.715 1 92.69 115 LEU B O 1
ATOM 2267 N N . ARG B 1 116 ? -7.551 9.258 6.875 1 90.81 116 ARG B N 1
ATOM 2268 C CA . ARG B 1 116 ? -7.621 9.43 5.426 1 90.81 116 ARG B CA 1
ATOM 2269 C C . ARG B 1 116 ? -6.344 8.945 4.754 1 90.81 116 ARG B C 1
ATOM 2271 O O . ARG B 1 116 ? -6.391 8.352 3.672 1 90.81 116 ARG B O 1
ATOM 2278 N N . TYR B 1 117 ? -5.25 9.297 5.359 1 92.25 117 TYR B N 1
ATOM 2279 C CA . TYR B 1 117 ? -3.969 8.789 4.879 1 92.25 117 TYR B CA 1
ATOM 2280 C C . TYR B 1 117 ? -3.996 7.273 4.75 1 92.25 117 TYR B C 1
ATOM 2282 O O . TYR B 1 117 ? -3.654 6.727 3.697 1 92.25 117 TYR B O 1
ATOM 2290 N N . TYR B 1 118 ? -4.477 6.566 5.75 1 94 118 TYR B N 1
ATOM 2291 C CA . TYR B 1 118 ? -4.477 5.105 5.762 1 94 118 TYR B CA 1
ATOM 2292 C C . TYR B 1 118 ? -5.535 4.555 4.812 1 94 118 TYR B C 1
ATOM 2294 O O . TYR B 1 118 ? -5.312 3.543 4.145 1 94 118 TYR B O 1
ATOM 2302 N N . LEU B 1 119 ? -6.695 5.227 4.773 1 93.44 119 LEU B N 1
ATOM 2303 C CA . LEU B 1 119 ? -7.73 4.785 3.85 1 93.44 119 LEU B CA 1
ATOM 2304 C C . LEU B 1 119 ? -7.25 4.879 2.406 1 93.44 119 LEU B C 1
ATOM 2306 O O . LEU B 1 119 ? -7.508 3.98 1.602 1 93.44 119 LEU B O 1
ATOM 2310 N N . TYR B 1 120 ? -6.562 5.902 2.076 1 92.94 120 TYR B N 1
ATOM 2311 C CA . TYR B 1 120 ? -5.984 6.062 0.746 1 92.94 120 TYR B CA 1
ATOM 2312 C C . TYR B 1 120 ? -4.957 4.977 0.463 1 92.94 120 TYR B C 1
ATOM 2314 O O . TYR B 1 120 ? -4.953 4.383 -0.617 1 92.94 120 TYR B O 1
ATOM 2322 N N . ASN B 1 121 ? -4.105 4.691 1.376 1 94.5 121 ASN B N 1
ATOM 2323 C CA . ASN B 1 121 ? -3.104 3.646 1.195 1 94.5 121 ASN B CA 1
ATOM 2324 C C . ASN B 1 121 ? -3.746 2.268 1.07 1 94.5 121 ASN B C 1
ATOM 2326 O O . ASN B 1 121 ? -3.283 1.431 0.293 1 94.5 121 ASN B O 1
ATOM 2330 N N . ILE B 1 122 ? -4.785 1.986 1.857 1 95.69 122 ILE B N 1
ATOM 2331 C CA . ILE B 1 122 ? -5.508 0.724 1.756 1 95.69 122 ILE B CA 1
ATOM 2332 C C . ILE B 1 122 ? -6.055 0.555 0.34 1 95.69 122 ILE B C 1
ATOM 2334 O O . ILE B 1 122 ? -5.84 -0.48 -0.296 1 95.69 122 ILE B O 1
ATOM 2338 N N . ALA B 1 123 ? -6.707 1.567 -0.129 1 94.56 123 ALA B N 1
ATOM 2339 C CA . ALA B 1 123 ? -7.277 1.496 -1.471 1 94.56 123 ALA B CA 1
ATOM 2340 C C . ALA B 1 123 ? -6.188 1.313 -2.523 1 94.56 123 ALA B C 1
ATOM 2342 O O . ALA B 1 123 ? -6.367 0.57 -3.49 1 94.56 123 ALA B O 1
ATOM 2343 N N . ASN B 1 124 ? -5.09 1.963 -2.387 1 94.19 124 ASN B N 1
ATOM 2344 C CA . ASN B 1 124 ? -3.963 1.81 -3.301 1 94.19 124 ASN B CA 1
ATOM 2345 C C . ASN B 1 124 ? -3.424 0.382 -3.289 1 94.19 124 ASN B C 1
ATOM 2347 O O . ASN B 1 124 ? -3.139 -0.186 -4.344 1 94.19 124 ASN B O 1
ATOM 2351 N N . MET B 1 125 ? -3.275 -0.146 -2.148 1 95.12 125 MET B N 1
ATOM 2352 C CA . MET B 1 125 ? -2.754 -1.505 -2.041 1 95.12 125 MET B CA 1
ATOM 2353 C C . MET B 1 125 ? -3.748 -2.516 -2.605 1 95.12 125 MET B C 1
ATOM 2355 O O . MET B 1 125 ? -3.35 -3.512 -3.213 1 95.12 125 MET B O 1
ATOM 2359 N N . GLU B 1 126 ? -5.031 -2.277 -2.373 1 96.62 126 GLU B N 1
ATOM 2360 C CA . GLU B 1 126 ? -6.047 -3.139 -2.969 1 96.62 126 GLU B CA 1
ATOM 2361 C C . GLU B 1 126 ? -5.977 -3.1 -4.492 1 96.62 126 GLU B C 1
ATOM 2363 O O . G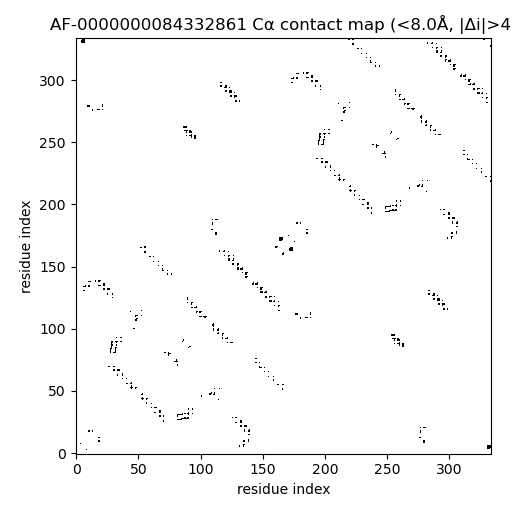LU B 1 126 ? -6.016 -4.145 -5.148 1 96.62 126 GLU B O 1
ATOM 2368 N N . THR B 1 127 ? -5.859 -1.901 -4.996 1 95.62 127 THR B N 1
ATOM 2369 C CA . THR B 1 127 ? -5.766 -1.738 -6.441 1 95.62 127 THR B CA 1
ATOM 2370 C C . THR B 1 127 ? -4.566 -2.498 -6.996 1 95.62 127 THR B C 1
ATOM 2372 O O . THR B 1 127 ? -4.695 -3.25 -7.965 1 95.62 127 THR B O 1
ATOM 2375 N N . ALA B 1 128 ? -3.422 -2.305 -6.395 1 93.5 128 ALA B N 1
ATOM 2376 C CA . ALA B 1 128 ? -2.215 -2.998 -6.832 1 93.5 128 ALA B CA 1
ATOM 2377 C C . ALA B 1 128 ? -2.383 -4.512 -6.73 1 93.5 128 ALA B C 1
ATOM 2379 O O . ALA B 1 128 ? -2.01 -5.246 -7.645 1 93.5 128 ALA B O 1
ATOM 2380 N N . SER B 1 129 ? -2.941 -5.008 -5.637 1 95.25 129 SER B N 1
ATOM 2381 C CA . SER B 1 129 ? -3.111 -6.438 -5.402 1 95.25 129 SER B CA 1
ATOM 2382 C C . SER B 1 129 ? -4.074 -7.051 -6.41 1 95.25 129 SER B C 1
ATOM 2384 O O . SER B 1 129 ? -3.783 -8.102 -6.992 1 95.25 129 SER B O 1
ATOM 2386 N N . PHE B 1 130 ? -5.184 -6.359 -6.652 1 96.44 130 PHE B N 1
ATOM 2387 C CA . PHE B 1 130 ? -6.148 -6.887 -7.609 1 96.44 130 PHE B CA 1
ATOM 2388 C C . PHE B 1 130 ? -5.551 -6.934 -9.008 1 96.44 130 PHE B C 1
ATOM 2390 O O . PHE B 1 130 ? -5.84 -7.848 -9.789 1 96.44 130 PHE B O 1
ATOM 2397 N N . LYS B 1 131 ? -4.773 -5.918 -9.312 1 92.31 131 LYS B N 1
ATOM 2398 C CA . LYS B 1 131 ? -4.129 -5.922 -10.617 1 92.31 131 LYS B CA 1
ATOM 2399 C C . LYS B 1 131 ? -3.234 -7.145 -10.789 1 92.31 131 LYS B C 1
ATOM 2401 O O . LYS B 1 131 ? -3.273 -7.809 -11.828 1 92.31 131 LYS B O 1
ATOM 2406 N N . ILE B 1 132 ? -2.428 -7.473 -9.828 1 92.12 132 ILE B N 1
ATOM 2407 C CA . ILE B 1 132 ? -1.515 -8.609 -9.906 1 92.12 132 ILE B CA 1
ATOM 2408 C C . ILE B 1 132 ? -2.312 -9.914 -9.93 1 92.12 132 ILE B C 1
ATOM 2410 O O . ILE B 1 132 ? -1.995 -10.828 -10.695 1 92.12 132 ILE B O 1
ATOM 2414 N N . LEU B 1 133 ? -3.4 -10 -9.133 1 95.12 133 LEU B N 1
ATOM 2415 C CA . LEU B 1 133 ? -4.219 -11.211 -9.094 1 95.12 133 LEU B CA 1
ATOM 2416 C C . LEU B 1 133 ? -4.941 -11.414 -10.422 1 95.12 133 LEU B C 1
ATOM 2418 O O . LEU B 1 133 ? -5.156 -12.555 -10.844 1 95.12 133 LEU B O 1
ATOM 2422 N N . GLN B 1 134 ? -5.297 -10.305 -11.078 1 93.25 134 GLN B N 1
ATOM 2423 C CA . GLN B 1 134 ? -5.863 -10.414 -12.422 1 93.25 134 GLN B CA 1
ATOM 2424 C C . GLN B 1 134 ? -4.887 -11.086 -13.383 1 93.25 134 GLN B C 1
ATOM 2426 O O . GLN B 1 134 ? -5.273 -11.969 -14.156 1 93.25 134 GLN B O 1
ATOM 2431 N N . THR B 1 135 ? -3.711 -10.648 -13.312 1 87.31 135 THR B N 1
ATOM 2432 C CA . THR B 1 135 ? -2.68 -11.211 -14.172 1 87.31 135 THR B CA 1
ATOM 2433 C C . THR B 1 135 ? -2.484 -12.695 -13.891 1 87.31 135 THR B C 1
ATOM 2435 O O . THR B 1 135 ? -2.402 -13.508 -14.812 1 87.31 135 THR B O 1
ATOM 2438 N N . ALA B 1 136 ? -2.414 -13.062 -12.594 1 90.56 136 ALA B N 1
ATOM 2439 C CA . ALA B 1 136 ? -2.285 -14.469 -12.203 1 90.56 136 ALA B CA 1
ATOM 2440 C C . ALA B 1 136 ? -3.492 -15.273 -12.672 1 90.56 136 ALA B C 1
ATOM 2442 O O . ALA B 1 136 ? -3.348 -16.406 -13.125 1 90.56 136 ALA B O 1
ATOM 2443 N N . ALA B 1 137 ? -4.656 -14.727 -12.555 1 93.38 137 ALA B N 1
ATOM 2444 C CA . ALA B 1 137 ? -5.883 -15.414 -12.961 1 93.38 137 ALA B CA 1
ATOM 2445 C C . ALA B 1 137 ? -5.879 -15.703 -14.453 1 93.38 137 ALA B C 1
ATOM 2447 O O . ALA B 1 137 ? -6.375 -16.75 -14.891 1 93.38 137 ALA B O 1
ATOM 2448 N N . SER B 1 138 ? -5.43 -14.781 -15.242 1 88.88 138 SER B N 1
ATOM 2449 C CA . SER B 1 138 ? -5.344 -14.992 -16.688 1 88.88 138 SER B CA 1
ATOM 2450 C C . SER B 1 138 ? -4.473 -16.203 -17.016 1 88.88 138 SER B C 1
ATOM 2452 O O . SER B 1 138 ? -4.762 -16.938 -17.953 1 88.88 138 SER B O 1
ATOM 2454 N N . GLU B 1 139 ? -3.467 -16.484 -16.219 1 88.12 139 GLU B N 1
ATOM 2455 C CA . GLU B 1 139 ? -2.574 -17.625 -16.422 1 88.12 139 GLU B CA 1
ATOM 2456 C C . GLU B 1 139 ? -3.244 -18.938 -16 1 88.12 139 GLU B C 1
ATOM 2458 O O . GLU B 1 139 ? -2.893 -20 -16.5 1 88.12 139 GLU B O 1
ATOM 2463 N N . LEU B 1 140 ? -4.152 -18.812 -15.125 1 91.81 140 LEU B N 1
ATOM 2464 C CA . LEU B 1 140 ? -4.918 -19.984 -14.695 1 91.81 140 LEU B CA 1
ATOM 2465 C C . LEU B 1 140 ? -6.031 -20.297 -15.695 1 91.81 140 LEU B C 1
ATOM 2467 O O . LEU B 1 140 ? -6.727 -21.297 -15.562 1 91.81 140 LEU B O 1
ATOM 2471 N N . LYS B 1 141 ? -6.238 -19.438 -16.688 1 91.12 141 LYS B N 1
ATOM 2472 C CA . LYS B 1 141 ? -7.215 -19.609 -17.766 1 91.12 141 LYS B CA 1
ATOM 2473 C C . LYS B 1 141 ? -8.617 -19.812 -17.203 1 91.12 141 LYS B C 1
ATOM 2475 O O . LYS B 1 141 ? -9.352 -20.688 -17.656 1 91.12 141 LYS B O 1
ATOM 2480 N N . ASN B 1 142 ? -8.906 -19.156 -16.172 1 91.75 142 ASN B N 1
ATOM 2481 C CA . ASN B 1 142 ? -10.234 -19.172 -15.562 1 91.75 142 ASN B CA 1
ATOM 2482 C C . ASN B 1 142 ? -10.961 -17.844 -15.797 1 91.75 142 ASN B C 1
ATOM 2484 O O . ASN B 1 142 ? -10.836 -16.906 -15 1 91.75 142 ASN B O 1
ATOM 2488 N N . LYS B 1 143 ? -11.781 -17.797 -16.781 1 94.75 143 LYS B N 1
ATOM 2489 C CA . LYS B 1 143 ? -12.406 -16.562 -17.266 1 94.75 143 LYS B CA 1
ATOM 2490 C C . LYS B 1 143 ? -13.352 -15.984 -16.219 1 94.75 143 LYS B C 1
ATOM 2492 O O . LYS B 1 143 ? -13.336 -14.781 -15.953 1 94.75 143 LYS B O 1
ATOM 2497 N N . PRO B 1 144 ? -14.172 -16.75 -15.586 1 97.31 144 PRO B N 1
ATOM 2498 C CA . PRO B 1 144 ? -15.055 -16.188 -14.555 1 97.31 144 PRO B CA 1
ATOM 2499 C C . PRO B 1 144 ? -14.289 -15.508 -13.422 1 97.31 144 PRO B C 1
ATOM 2501 O O . PRO B 1 144 ? -14.688 -14.438 -12.953 1 97.31 144 PRO B O 1
ATOM 2504 N N . ILE B 1 145 ? -13.242 -16.078 -12.992 1 98.06 145 ILE B N 1
ATOM 2505 C CA . ILE B 1 145 ? -12.422 -15.484 -11.945 1 98.06 145 ILE B CA 1
ATOM 2506 C C . ILE B 1 145 ? -11.828 -14.156 -12.43 1 98.06 145 ILE B C 1
ATOM 2508 O O . ILE B 1 145 ? -11.844 -13.164 -11.695 1 98.06 145 ILE B O 1
ATOM 2512 N N . SER B 1 146 ? -11.312 -14.141 -13.664 1 96.25 146 SER B N 1
ATOM 2513 C CA . SER B 1 146 ? -10.75 -12.922 -14.234 1 96.25 146 SER B CA 1
ATOM 2514 C C . SER B 1 146 ? -11.781 -11.797 -14.266 1 96.25 146 SER B C 1
ATOM 2516 O O . SER B 1 146 ? -11.453 -10.641 -13.992 1 96.25 146 SER B O 1
ATOM 2518 N N . LEU B 1 147 ? -12.977 -12.117 -14.586 1 97.44 147 LEU B N 1
ATOM 2519 C CA . LEU B 1 147 ? -14.039 -11.117 -14.664 1 97.44 147 LEU B CA 1
ATOM 2520 C C . LEU B 1 147 ? -14.344 -10.547 -13.281 1 97.44 147 LEU B C 1
ATOM 2522 O O . LEU B 1 147 ? -14.492 -9.328 -13.133 1 97.44 147 LEU B O 1
ATOM 2526 N N . LEU B 1 148 ? -14.43 -11.367 -12.281 1 98.5 148 LEU B N 1
ATOM 2527 C CA . LEU B 1 148 ? -14.703 -10.914 -10.922 1 98.5 148 LEU B CA 1
ATOM 2528 C C . LEU B 1 148 ? -13.57 -10.031 -10.406 1 98.5 148 LEU B C 1
ATOM 2530 O O . LEU B 1 148 ? -13.82 -9.008 -9.766 1 98.5 148 LEU B O 1
ATOM 2534 N N . LEU B 1 149 ? -12.359 -10.422 -10.703 1 98.31 149 LEU B N 1
ATOM 2535 C CA . LEU B 1 149 ? -11.219 -9.633 -10.273 1 98.31 149 LEU B CA 1
ATOM 2536 C C . LEU B 1 149 ? -11.172 -8.289 -10.992 1 98.31 149 LEU B C 1
ATOM 2538 O O . LEU B 1 149 ? -10.75 -7.281 -10.422 1 98.31 149 LEU B O 1
ATOM 2542 N N . THR B 1 150 ? -11.57 -8.305 -12.266 1 97.25 150 THR B N 1
ATOM 2543 C CA . THR B 1 150 ? -11.648 -7.055 -13.016 1 97.25 150 THR B CA 1
ATOM 2544 C C . THR B 1 150 ? -12.656 -6.105 -12.367 1 97.25 150 THR B C 1
ATOM 2546 O O . THR B 1 150 ? -12.398 -4.91 -12.242 1 97.25 150 THR B O 1
ATOM 2549 N N . LEU B 1 151 ? -13.734 -6.621 -11.945 1 97.88 151 LEU B N 1
ATOM 2550 C CA . LEU B 1 151 ? -14.742 -5.816 -11.266 1 97.88 151 LEU B CA 1
ATOM 2551 C C . LEU B 1 151 ? -14.211 -5.285 -9.938 1 97.88 151 LEU B C 1
ATOM 2553 O O . LEU B 1 151 ? -14.398 -4.109 -9.617 1 97.88 151 LEU B O 1
ATOM 2557 N N . ASN B 1 152 ? -13.547 -6.148 -9.141 1 98.38 152 ASN B N 1
ATOM 2558 C CA . ASN B 1 152 ? -12.953 -5.707 -7.887 1 98.38 152 ASN B CA 1
ATOM 2559 C C . ASN B 1 152 ? -11.898 -4.629 -8.109 1 98.38 152 ASN B C 1
ATOM 2561 O O . ASN B 1 152 ? -11.805 -3.672 -7.344 1 98.38 152 ASN B O 1
ATOM 2565 N N . PHE B 1 153 ? -11.094 -4.77 -9.141 1 97.62 153 PHE B N 1
ATOM 2566 C CA . PHE B 1 153 ? -10.062 -3.793 -9.484 1 97.62 153 PHE B CA 1
ATOM 2567 C C . PHE B 1 153 ? -10.688 -2.434 -9.781 1 97.62 153 PHE B C 1
ATOM 2569 O O . PHE B 1 153 ? -10.258 -1.416 -9.242 1 97.62 153 PHE B O 1
ATOM 2576 N N . LYS B 1 154 ? -11.695 -2.438 -10.625 1 97.62 154 LYS B N 1
ATOM 2577 C CA . LYS B 1 154 ? -12.375 -1.196 -10.984 1 97.62 154 LYS B CA 1
ATOM 2578 C C . LYS B 1 154 ? -13.016 -0.547 -9.758 1 97.62 154 LYS B C 1
ATOM 2580 O O . LYS B 1 154 ? -12.938 0.67 -9.586 1 97.62 154 LYS B O 1
ATOM 2585 N N . ASP B 1 155 ? -13.641 -1.351 -8.953 1 97.31 155 ASP B N 1
ATOM 2586 C CA . ASP B 1 155 ? -14.281 -0.847 -7.738 1 97.31 155 ASP B CA 1
ATOM 2587 C C . ASP B 1 155 ? -13.25 -0.251 -6.781 1 97.31 155 ASP B C 1
ATOM 2589 O O . ASP B 1 155 ? -13.484 0.801 -6.188 1 97.31 155 ASP B O 1
ATOM 2593 N N . ALA B 1 156 ? -12.109 -0.96 -6.57 1 96.06 156 ALA B N 1
ATOM 2594 C CA . ALA B 1 156 ? -11.055 -0.467 -5.695 1 96.06 156 ALA B CA 1
ATOM 2595 C C . ALA B 1 156 ? -10.492 0.858 -6.203 1 96.06 156 ALA B C 1
ATOM 2597 O O . ALA B 1 156 ? -10.133 1.733 -5.414 1 96.06 156 ALA B O 1
ATOM 2598 N N . LYS B 1 157 ? -10.414 1.036 -7.523 1 94.69 157 LYS B N 1
ATOM 2599 C CA . LYS B 1 157 ? -9.969 2.303 -8.102 1 94.69 157 LYS B CA 1
ATOM 2600 C C . LYS B 1 157 ? -10.938 3.432 -7.758 1 94.69 157 LYS B C 1
ATOM 2602 O O . LYS B 1 157 ? -10.516 4.555 -7.48 1 94.69 157 LYS B O 1
ATOM 2607 N N . ILE B 1 158 ? -12.164 3.125 -7.805 1 94.44 158 ILE B N 1
ATOM 2608 C CA . ILE B 1 158 ? -13.188 4.105 -7.449 1 94.44 158 ILE B CA 1
ATOM 2609 C C . ILE B 1 158 ? -13.055 4.477 -5.973 1 94.44 158 ILE B C 1
ATOM 2611 O O . ILE B 1 158 ? -13.094 5.656 -5.617 1 94.44 158 ILE B O 1
ATOM 2615 N N . ASP B 1 159 ? -12.859 3.455 -5.086 1 93.12 159 ASP B N 1
ATOM 2616 C CA . ASP B 1 159 ? -12.648 3.703 -3.664 1 93.12 159 ASP B CA 1
ATOM 2617 C C . ASP B 1 159 ? -11.438 4.602 -3.436 1 93.12 159 ASP B C 1
ATOM 2619 O O . ASP B 1 159 ? -11.469 5.492 -2.586 1 93.12 159 ASP B O 1
ATOM 2623 N N . ARG B 1 160 ? -10.367 4.32 -4.168 1 90.62 160 ARG B N 1
ATOM 2624 C CA . ARG B 1 160 ? -9.133 5.094 -4.07 1 90.62 160 ARG B CA 1
ATOM 2625 C C . ARG B 1 160 ? -9.391 6.566 -4.375 1 90.62 160 ARG B C 1
ATOM 2627 O O . ARG B 1 160 ? -8.945 7.445 -3.633 1 90.62 160 ARG B O 1
ATOM 2634 N N . THR B 1 161 ? -10.164 6.809 -5.43 1 86 161 THR B N 1
ATOM 2635 C CA . THR B 1 161 ? -10.492 8.172 -5.828 1 86 161 THR B CA 1
ATOM 2636 C C . THR B 1 161 ? -11.344 8.859 -4.762 1 86 161 THR B C 1
ATOM 2638 O O . THR B 1 161 ? -11.125 10.023 -4.434 1 86 161 THR B O 1
ATOM 2641 N N . LYS B 1 162 ? -12.266 8.133 -4.188 1 83.38 162 LYS B N 1
ATOM 2642 C CA . LYS B 1 162 ? -13.156 8.672 -3.17 1 83.38 162 LYS B CA 1
ATOM 2643 C C . LYS B 1 162 ? -12.391 9.031 -1.899 1 83.38 162 LYS B C 1
ATOM 2645 O O . LYS B 1 162 ? -12.688 10.039 -1.252 1 83.38 162 LYS B O 1
ATOM 2650 N N . THR B 1 163 ? -11.477 8.164 -1.495 1 80.25 163 THR B N 1
ATOM 2651 C CA . THR B 1 163 ? -10.75 8.375 -0.25 1 80.25 163 THR B CA 1
ATOM 2652 C C . THR B 1 163 ? -9.758 9.531 -0.393 1 80.25 163 THR B C 1
ATOM 2654 O O . THR B 1 163 ? -9.398 10.172 0.596 1 80.25 163 THR B O 1
ATOM 2657 N N . LEU B 1 164 ? -9.289 9.719 -1.633 1 68.31 164 LEU B N 1
ATOM 2658 C CA . LEU B 1 164 ? -8.336 10.797 -1.865 1 68.31 164 LEU B CA 1
ATOM 2659 C C . LEU B 1 164 ? -9.055 12.133 -2.043 1 68.31 164 LEU B C 1
ATOM 2661 O O . LEU B 1 164 ? -8.57 13.172 -1.589 1 68.31 164 LEU B O 1
ATOM 2665 N N . PHE B 1 165 ? -10.258 12.062 -2.617 1 60.25 165 PHE B N 1
ATOM 2666 C CA . PHE B 1 165 ? -10.898 13.305 -3.043 1 60.25 165 PHE B CA 1
ATOM 2667 C C . PHE B 1 165 ? -12.148 13.578 -2.219 1 60.25 165 PHE B C 1
ATOM 2669 O O . PHE B 1 165 ? -12.695 14.688 -2.252 1 60.25 165 PHE B O 1
ATOM 2676 N N . GLY B 1 166 ? -12.484 12.867 -1.29 1 56.28 166 GLY B N 1
ATOM 2677 C CA . GLY B 1 166 ? -13.688 13.109 -0.516 1 56.28 166 GLY B CA 1
ATOM 2678 C C . GLY B 1 166 ? -14.961 12.953 -1.327 1 56.28 166 GLY B C 1
ATOM 2679 O O . GLY B 1 166 ? -16.031 13.414 -0.917 1 56.28 166 GLY B O 1
ATOM 2680 N N . ALA B 1 167 ? -15.07 12.57 -2.658 1 49.09 167 ALA B N 1
ATOM 2681 C CA . ALA B 1 167 ? -16.312 12.695 -3.412 1 49.09 167 ALA B CA 1
ATOM 2682 C C . ALA B 1 167 ? -17.25 11.516 -3.133 1 49.09 167 ALA B C 1
ATOM 2684 O O . ALA B 1 167 ? -16.781 10.422 -2.811 1 49.09 167 ALA B O 1
#

Sequence (334 aa):
MKNKLYYDKTINKLVPEKVRTFFVVHLNHIYTAKSHFVERLPEIGLQGYFEDLKKPIEKLTEDVTLQLSSLNAIFKLLDAEPTVNNSGSLICVVENAFSSIPFFGDSPSLRDMSLRYYLYNIANMETASFKILQTAASELKNKPISLLLTLNFKDAKIDRTKTLFGAMKNKLYYDKTINKLVPEKVRTFFVVHLNHIYTAKSHFVERLPEIGLQGYFEDLKKPIEKLTEDVTLQLSSLNAIFKLLDAEPTVNNSGSLICVVENAFSSIPFFGDSPSLRDMSLRYYLYNIANMETASFKILQTAASELKNKPISLLLTLNFKDAKIDRTKTLFGA

Secondary structure (DSSP, 8-state):
-----HHHHHHTTS-HHHHHHHHHHHHHHHHHHHHHHHHHHHHHHHH--SHHHHHHHHHHHHHHHHHHHHHHHHHHHTT------TT-HHHHHHHHHHHHHHHTTT-HHHHHHHHHHHHHHHHHHHHHHHHHHHHHHHHTT-HHHHHHHHHHHHHHHHHHHHHHH--/-----HHHHHHTTS-HHHHHHHHHHHHHHHHHHHHHHHHHHHHHHHH--SHHHHHHHHHHHHHHHHHHHHHHHHHHHTT------TTSHHHHHHHHHHHHHHHTTT-HHHHHHHHHHHHHHHHHHHHHHHHHHHHHHHHTT-HHHHHHHHHHHHHHHHHHHHHHH--

Solvent-accessible surface area (backbone atoms only — not comparable to full-atom values): 17197 Å² total; per-residue (Å²): 130,77,82,67,52,34,50,46,61,57,56,67,71,46,56,62,70,55,44,49,52,55,43,52,54,53,50,24,28,53,49,34,24,50,55,57,41,54,73,48,44,63,57,50,46,69,66,41,62,51,66,65,60,28,61,51,37,62,58,50,42,52,51,50,53,50,44,48,52,48,50,52,53,43,29,54,77,65,73,48,76,86,53,90,43,92,75,30,44,62,35,43,33,49,50,45,34,60,52,38,47,70,72,29,59,93,35,53,69,57,23,42,51,50,38,39,54,34,50,27,46,48,24,48,47,48,29,53,50,30,50,53,48,32,51,45,29,58,70,63,70,38,64,72,52,30,52,50,33,49,51,43,27,54,50,28,48,51,49,27,50,27,48,40,40,53,104,130,77,83,65,52,33,51,48,62,59,56,65,70,45,55,61,70,55,44,49,51,55,44,52,57,54,51,23,26,52,50,35,23,50,55,56,42,53,73,47,45,61,57,48,45,70,65,41,61,53,66,62,60,28,61,51,38,61,58,50,43,53,52,50,50,51,44,48,52,48,50,52,52,42,28,54,77,65,74,49,74,85,50,90,42,91,76,30,44,63,36,43,34,49,50,44,34,60,54,37,48,69,74,28,58,93,34,52,67,56,22,42,51,50,37,39,53,34,50,27,46,48,24,49,46,48,28,53,49,30,51,55,48,31,52,47,29,58,70,65,69,39,65,71,53,30,53,50,33,49,50,43,27,55,50,27,47,51,50,25,51,27,47,41,39,50,103

Nearest PDB structures (foldseek):
  2gyq-assembly1_B  TM=8.479E-01  e=2.105E-05  Rhodopseudomonas palustris CGA009
  4eru-assembly1_B  TM=8.224E-01  e=1.935E-04  Salmonella enterica subsp. enterica serovar Typhimurium str. 14028S
  7tmv-assembly1_B  TM=8.527E-01  e=4.973E-04  Klebsiella pneumoniae subsp. pneumoniae HS11286
  2gs4-assembly1_A  TM=8.271E-01  e=3.574E-04  Escherichia coli
  1moj-assembly1_A  TM=5.662E-01  e=1.091E+00  Halobacterium salinarum

Radius of gyration: 19.35 Å; Cα contacts (8 Å, |Δi|>4): 429; chains: 2; bounding box: 43×52×50 Å

pLDDT: mean 89.96, std 11.98, range [22.86, 98.69]

Foldseek 3Di:
DPPPDVLLVVLLVDDLVVLVVVLQVLLLQLLQLLVVQLVCLVVQLVLADDPLRNVCSVVVSVLSVVLNVLSCVLCVVVVHDRDRDCPHDLNVLSVVLVVLCVVCVVPNVSNNVSNLVSQLVSLVVQLVSLVSSLSSVVSNVDVSNNVSSVVSNVSSVVSNCCSVPSD/DPPPDVLLVVLLVDDLVVLVVVLQVLLLLLLQLLVVQLVCLVVQLVLADDPLSNVCSVVVSVLSVVLNVLSCVLCVVVVHDRDRDCPHDLNVLSVVLVVLCVVCVVPNVSNNVSNLVSQLVSLVVQLVSLVSSLSSVVSNVDVSNNVSSVVSNVSSVVSNCCSVPSD